Protein AF-A0AAW7QM94-F1 (afdb_monomer_lite)

Structure (mmCIF, N/CA/C/O backbone):
data_AF-A0AAW7QM94-F1
#
_entry.id   AF-A0AAW7QM94-F1
#
loop_
_atom_site.group_PDB
_atom_site.id
_atom_site.type_symbol
_atom_site.label_atom_id
_atom_site.label_alt_id
_atom_site.label_comp_id
_atom_site.label_asym_id
_atom_site.label_entity_id
_atom_site.label_seq_id
_atom_site.pdbx_PDB_ins_code
_atom_site.Cartn_x
_atom_site.Cartn_y
_atom_site.Cartn_z
_atom_site.occupancy
_atom_site.B_iso_or_equiv
_atom_site.auth_seq_id
_atom_site.auth_comp_id
_atom_site.auth_asym_id
_atom_site.auth_atom_id
_atom_site.pdbx_PDB_model_num
ATOM 1 N N . MET A 1 1 ? 25.206 -3.432 -7.542 1.00 66.12 1 MET A N 1
ATOM 2 C CA . MET A 1 1 ? 24.977 -1.971 -7.443 1.00 66.12 1 MET A CA 1
ATOM 3 C C . MET A 1 1 ? 26.112 -1.381 -6.624 1.00 66.12 1 MET A C 1
ATOM 5 O O . MET A 1 1 ? 26.497 -2.031 -5.661 1.00 66.12 1 MET A O 1
ATOM 9 N N . SER A 1 2 ? 26.702 -0.247 -7.013 1.00 82.75 2 SER A N 1
ATOM 10 C CA . SER A 1 2 ? 27.819 0.329 -6.245 1.00 82.75 2 SER A CA 1
ATOM 11 C C . SER A 1 2 ? 27.307 1.080 -5.010 1.00 82.75 2 SER A C 1
ATOM 13 O O . SER A 1 2 ? 26.183 1.583 -5.010 1.00 82.75 2 SER A O 1
ATOM 15 N N . PHE A 1 3 ? 28.142 1.184 -3.972 1.00 82.44 3 PHE A N 1
ATOM 16 C CA . PHE A 1 3 ? 27.835 1.936 -2.749 1.00 82.44 3 PHE A CA 1
ATOM 17 C C . PHE A 1 3 ? 27.423 3.389 -3.043 1.00 82.44 3 PHE A C 1
ATOM 19 O O . PHE A 1 3 ? 26.437 3.882 -2.501 1.00 82.44 3 PHE A O 1
ATOM 26 N N . VAL A 1 4 ? 28.124 4.040 -3.977 1.00 82.38 4 VAL A N 1
ATOM 27 C CA . VAL A 1 4 ? 27.837 5.413 -4.421 1.00 82.38 4 VAL A CA 1
ATOM 28 C C . VAL A 1 4 ? 26.440 5.521 -5.037 1.00 82.38 4 VAL A C 1
ATOM 30 O O . VAL A 1 4 ? 25.708 6.466 -4.749 1.00 82.38 4 VAL A O 1
ATOM 33 N N . THR A 1 5 ? 26.033 4.545 -5.855 1.00 80.94 5 THR A N 1
ATOM 34 C CA . THR A 1 5 ? 24.687 4.540 -6.442 1.00 80.94 5 THR A CA 1
ATOM 35 C C . THR A 1 5 ? 23.613 4.340 -5.373 1.00 80.94 5 THR A C 1
ATOM 37 O O . THR A 1 5 ? 22.604 5.039 -5.402 1.00 80.94 5 THR A O 1
ATOM 40 N N . SER A 1 6 ? 23.833 3.444 -4.407 1.00 82.50 6 SER A N 1
ATOM 41 C CA . SER A 1 6 ? 22.889 3.226 -3.302 1.00 82.50 6 SER A CA 1
ATOM 42 C C . SER A 1 6 ? 22.718 4.475 -2.434 1.00 82.50 6 SER A C 1
ATOM 44 O O . SER A 1 6 ? 21.591 4.849 -2.115 1.00 82.50 6 SER A O 1
ATOM 46 N N . LEU A 1 7 ? 23.815 5.164 -2.103 1.00 86.94 7 LEU A N 1
ATOM 47 C CA . LEU A 1 7 ? 23.775 6.395 -1.311 1.00 86.94 7 LEU A CA 1
ATOM 48 C C . LEU A 1 7 ? 23.054 7.528 -2.052 1.00 86.94 7 LEU A C 1
ATOM 50 O O . LEU A 1 7 ? 22.247 8.239 -1.457 1.00 86.94 7 LEU A O 1
ATOM 54 N N . LYS A 1 8 ? 23.297 7.663 -3.361 1.00 87.69 8 LYS A N 1
ATOM 55 C CA . LYS A 1 8 ? 22.601 8.640 -4.205 1.00 87.69 8 LYS A CA 1
ATOM 56 C C . LYS A 1 8 ? 21.089 8.408 -4.216 1.00 87.69 8 LYS A C 1
ATOM 58 O O . LYS A 1 8 ? 20.339 9.357 -4.027 1.00 87.69 8 LYS A O 1
ATOM 63 N N . ILE A 1 9 ? 20.648 7.163 -4.401 1.00 86.00 9 ILE A N 1
ATOM 64 C CA . ILE A 1 9 ? 19.219 6.808 -4.393 1.00 86.00 9 ILE A CA 1
ATOM 65 C C . ILE A 1 9 ? 18.587 7.122 -3.040 1.00 86.00 9 ILE A C 1
ATOM 67 O O . ILE A 1 9 ? 17.491 7.672 -2.986 1.00 86.00 9 ILE A O 1
ATOM 71 N N . LEU A 1 10 ? 19.284 6.804 -1.949 1.00 87.44 10 LEU A N 1
ATOM 72 C CA . LEU A 1 10 ? 18.802 7.092 -0.604 1.00 87.44 10 LEU A CA 1
ATOM 73 C C . LEU A 1 10 ? 18.636 8.602 -0.377 1.00 87.44 10 LEU A C 1
ATOM 75 O O . LEU A 1 10 ? 17.612 9.043 0.138 1.00 87.44 10 LEU A O 1
ATOM 79 N N . PHE A 1 11 ? 19.620 9.397 -0.799 1.00 91.00 11 PHE A N 1
ATOM 80 C CA . PHE A 1 11 ? 19.549 10.854 -0.728 1.00 91.00 11 PHE A CA 1
ATOM 81 C C . PHE A 1 11 ? 18.394 11.416 -1.570 1.00 91.00 11 PHE A C 1
ATOM 83 O O . PHE A 1 11 ? 17.606 12.215 -1.071 1.00 91.00 11 PHE A O 1
ATOM 90 N N . GLU A 1 12 ? 18.257 10.971 -2.821 1.00 91.56 12 GLU A N 1
ATOM 91 C CA . GLU A 1 12 ? 17.167 11.368 -3.721 1.00 91.56 12 GLU A CA 1
ATOM 92 C C . GLU A 1 12 ? 15.783 11.022 -3.145 1.00 91.56 12 GLU A C 1
ATOM 94 O O . GLU A 1 12 ? 14.855 11.833 -3.219 1.00 91.56 12 GLU A O 1
ATOM 99 N N . TYR A 1 13 ? 15.657 9.863 -2.497 1.00 92.12 13 TYR A N 1
ATOM 100 C CA . TYR A 1 13 ? 14.447 9.466 -1.787 1.00 92.12 13 TYR A CA 1
ATOM 101 C C . TYR A 1 13 ? 14.098 10.436 -0.665 1.00 92.12 13 TYR A C 1
ATOM 103 O O . TYR A 1 13 ? 13.023 11.036 -0.690 1.00 92.12 13 TYR A O 1
ATOM 111 N N . PHE A 1 14 ? 15.010 10.665 0.280 1.00 93.56 14 PHE A N 1
ATOM 112 C CA . PHE A 1 14 ? 14.732 11.565 1.398 1.00 93.56 14 PHE A CA 1
ATOM 113 C C . PHE A 1 14 ? 14.492 13.007 0.947 1.00 93.56 14 PHE A C 1
ATOM 115 O O . PHE A 1 14 ? 13.598 13.665 1.477 1.00 93.56 14 PHE A O 1
ATOM 122 N N . LEU A 1 15 ? 15.228 13.484 -0.059 1.00 95.25 15 LEU A N 1
ATOM 123 C CA . LEU A 1 15 ? 15.028 14.815 -0.625 1.00 95.25 15 LEU A CA 1
ATOM 124 C C . LEU A 1 15 ? 13.639 14.953 -1.261 1.00 95.25 15 LEU A C 1
ATOM 126 O O . LEU A 1 15 ? 12.940 15.931 -1.004 1.00 95.25 15 LEU A O 1
ATOM 130 N N . SER A 1 16 ? 13.215 13.979 -2.068 1.00 95.50 16 SER A N 1
ATOM 131 C CA . SER A 1 16 ? 11.898 14.015 -2.715 1.00 95.50 16 SER A CA 1
ATOM 132 C C . SER A 1 16 ? 10.746 13.898 -1.712 1.00 95.50 16 SER A C 1
ATOM 134 O O . SER A 1 16 ? 9.764 14.628 -1.841 1.00 95.50 16 SER A O 1
ATOM 136 N N . VAL A 1 17 ? 10.888 13.066 -0.673 1.00 94.69 17 VAL A N 1
ATOM 137 C CA . VAL A 1 17 ? 9.930 12.986 0.442 1.00 94.69 17 VAL A CA 1
ATOM 138 C C . VAL A 1 17 ? 9.865 14.310 1.194 1.00 94.69 17 VAL A C 1
ATOM 140 O O . VAL A 1 17 ? 8.770 14.795 1.448 1.00 94.69 17 VAL A O 1
ATOM 143 N N . PHE A 1 18 ? 11.003 14.936 1.506 1.00 95.75 18 PHE A N 1
ATOM 144 C CA . PHE A 1 18 ? 11.030 16.249 2.152 1.00 95.75 18 PHE A CA 1
ATOM 145 C C . PHE A 1 18 ? 10.298 17.301 1.308 1.00 95.75 18 PHE A C 1
ATOM 147 O O . PHE A 1 18 ? 9.389 17.970 1.796 1.00 95.75 18 PHE A O 1
ATOM 154 N N . ILE A 1 19 ? 10.635 17.407 0.021 1.00 96.75 19 ILE A N 1
ATOM 155 C CA . ILE A 1 19 ? 9.977 18.339 -0.902 1.00 96.75 19 ILE A CA 1
ATOM 156 C C . ILE A 1 19 ? 8.465 18.103 -0.911 1.00 96.75 19 ILE A C 1
ATOM 158 O O . ILE A 1 19 ? 7.695 19.049 -0.769 1.00 96.75 19 ILE A O 1
ATOM 162 N N . TRP A 1 20 ? 8.031 16.850 -1.041 1.00 96.94 20 TRP A N 1
ATOM 163 C CA . TRP A 1 20 ? 6.614 16.507 -1.043 1.00 96.94 20 TRP A CA 1
ATOM 164 C C . TRP A 1 20 ? 5.932 16.853 0.290 1.00 96.94 20 TRP A C 1
ATOM 166 O O . TRP A 1 20 ? 4.898 17.513 0.293 1.00 96.94 20 TRP A O 1
ATOM 176 N N . SER A 1 21 ? 6.518 16.489 1.429 1.00 96.19 21 SER A N 1
ATOM 177 C CA . SER A 1 21 ? 5.914 16.698 2.749 1.00 96.19 21 SER A CA 1
ATOM 178 C C . SER A 1 21 ? 5.764 18.170 3.139 1.00 96.19 21 SER A C 1
ATOM 180 O O . SER A 1 21 ? 4.882 18.484 3.932 1.00 96.19 21 SER A O 1
ATOM 182 N N . PHE A 1 22 ? 6.597 19.071 2.610 1.00 95.69 22 PHE A N 1
ATOM 183 C CA . PHE A 1 22 ? 6.573 20.490 2.988 1.00 95.69 22 PHE A CA 1
ATOM 184 C C . PHE A 1 22 ? 6.035 21.419 1.898 1.00 95.69 22 PHE A C 1
ATOM 186 O O . PHE A 1 22 ? 5.438 22.441 2.226 1.00 95.69 22 PHE A O 1
ATOM 193 N N . LEU A 1 23 ? 6.230 21.090 0.617 1.00 95.94 23 LEU A N 1
ATOM 194 C CA . LEU A 1 23 ? 5.851 21.967 -0.498 1.00 95.94 23 LEU A CA 1
ATOM 195 C C . LEU A 1 23 ? 4.570 21.523 -1.213 1.00 95.94 23 LEU A C 1
ATOM 197 O O . LEU A 1 23 ? 3.990 22.312 -1.958 1.00 95.94 23 LEU A O 1
ATOM 201 N N . ASN A 1 24 ? 4.096 20.294 -0.989 1.00 97.38 24 ASN A N 1
ATOM 202 C CA . ASN A 1 24 ? 2.794 19.846 -1.472 1.00 97.38 24 ASN A CA 1
ATOM 203 C C . ASN A 1 24 ? 1.761 19.959 -0.333 1.00 97.38 24 ASN A C 1
ATOM 205 O O . ASN A 1 24 ? 1.944 19.326 0.708 1.00 97.38 24 ASN A O 1
ATOM 209 N N . PRO A 1 25 ? 0.652 20.708 -0.500 1.00 97.19 25 PRO A N 1
ATOM 210 C CA . PRO A 1 25 ? -0.341 20.871 0.562 1.00 97.19 25 PRO A CA 1
ATOM 211 C C . PRO A 1 25 ? -0.967 19.538 0.992 1.00 97.19 25 PRO A C 1
ATOM 213 O O . PRO A 1 25 ? -1.204 19.327 2.181 1.00 97.19 25 PRO A O 1
ATOM 216 N N . PHE A 1 26 ? -1.182 18.605 0.059 1.00 96.81 26 PHE A N 1
ATOM 217 C CA . PHE A 1 26 ? -1.667 17.267 0.394 1.00 96.81 26 PHE A CA 1
ATOM 218 C C . PHE A 1 26 ? -0.622 16.478 1.186 1.00 96.81 26 PHE A C 1
ATOM 220 O O . PHE A 1 26 ? -0.969 15.831 2.174 1.00 96.81 26 PHE A O 1
ATOM 227 N N . GLY A 1 27 ? 0.652 16.589 0.798 1.00 97.00 27 GLY A N 1
ATOM 228 C CA . GLY A 1 27 ? 1.771 15.968 1.507 1.00 97.00 27 GLY A CA 1
ATOM 229 C C . GLY A 1 27 ? 1.931 16.485 2.933 1.00 97.00 27 GLY A C 1
ATOM 230 O O . GLY A 1 27 ? 2.087 15.688 3.861 1.00 97.00 27 GLY A O 1
ATOM 231 N N . LEU A 1 28 ? 1.779 17.794 3.138 1.00 96.94 28 LEU A N 1
ATOM 232 C CA . LEU A 1 28 ? 1.806 18.412 4.463 1.00 96.94 28 LEU A CA 1
ATOM 233 C C . LEU A 1 28 ? 0.661 17.907 5.343 1.00 96.94 28 LEU A C 1
ATOM 235 O O . LEU A 1 28 ? 0.897 17.423 6.452 1.00 96.94 28 LEU A O 1
ATOM 239 N N . VAL A 1 29 ? -0.578 17.942 4.840 1.00 97.19 29 VAL A N 1
ATOM 240 C CA . VAL A 1 29 ? -1.739 17.426 5.581 1.00 97.19 29 VAL A CA 1
ATOM 241 C C . VAL A 1 29 ? -1.574 15.940 5.895 1.00 97.19 29 VAL A C 1
ATOM 243 O O . VAL A 1 29 ? -1.842 15.512 7.020 1.00 97.19 29 VAL A O 1
ATOM 246 N N . GLN A 1 30 ? -1.115 15.135 4.937 1.00 95.56 30 GLN A N 1
ATOM 247 C CA . GLN A 1 30 ? -0.910 13.705 5.145 1.00 95.56 30 GLN A CA 1
ATOM 248 C C . GLN A 1 30 ? 0.200 13.433 6.168 1.00 95.56 30 GLN A C 1
ATOM 250 O O . GLN A 1 30 ? 0.037 12.552 7.012 1.00 95.56 30 GLN A O 1
ATOM 255 N N . THR A 1 31 ? 1.286 14.205 6.148 1.00 95.31 31 THR A N 1
ATOM 256 C CA . THR A 1 31 ? 2.371 14.124 7.136 1.00 95.31 31 THR A CA 1
ATOM 257 C C . THR A 1 31 ? 1.857 14.441 8.537 1.00 95.31 31 THR A C 1
ATOM 259 O O . THR A 1 31 ? 2.065 13.653 9.456 1.00 95.31 31 THR A O 1
ATOM 262 N N . LEU A 1 32 ? 1.091 15.524 8.704 1.00 96.44 32 LEU A N 1
ATOM 263 C CA . LEU A 1 32 ? 0.484 15.878 9.991 1.00 96.44 32 LEU A CA 1
ATOM 264 C C . LEU A 1 32 ? -0.454 14.776 10.505 1.00 96.44 32 LEU A C 1
ATOM 266 O O . LEU A 1 32 ? -0.359 14.375 11.665 1.00 96.44 32 LEU A O 1
ATOM 270 N N . ARG A 1 33 ? -1.323 14.233 9.641 1.00 95.06 33 ARG A N 1
ATOM 271 C CA . ARG A 1 33 ? -2.239 13.138 10.009 1.00 95.06 33 ARG A CA 1
ATOM 272 C C . ARG A 1 33 ? -1.490 11.873 10.423 1.00 95.06 33 ARG A C 1
ATOM 274 O O . ARG A 1 33 ? -1.892 11.237 11.395 1.00 95.06 33 ARG A O 1
ATOM 281 N N . GLN A 1 34 ? -0.418 11.516 9.715 1.00 93.56 34 GLN A N 1
ATOM 282 C CA . GLN A 1 34 ? 0.414 10.360 10.060 1.00 93.56 34 GLN A CA 1
ATOM 283 C C . GLN A 1 34 ? 1.124 10.556 11.398 1.00 93.56 34 GLN A C 1
ATOM 285 O O . GLN A 1 34 ? 1.068 9.665 12.240 1.00 93.56 34 GLN A O 1
ATOM 290 N N . THR A 1 35 ? 1.713 11.729 11.633 1.00 95.12 35 THR A N 1
ATOM 291 C CA . THR A 1 35 ? 2.380 12.061 12.897 1.00 95.12 35 THR A CA 1
ATOM 292 C C . THR A 1 35 ? 1.408 11.996 14.074 1.00 95.12 35 THR A C 1
ATOM 294 O O . THR A 1 35 ? 1.670 11.301 15.054 1.00 95.12 35 THR A O 1
ATOM 297 N N . VAL A 1 36 ? 0.239 12.636 13.965 1.00 96.50 36 VAL A N 1
ATOM 298 C CA . VAL A 1 36 ? -0.799 12.585 15.010 1.00 96.50 36 VAL A CA 1
ATOM 299 C C . VAL A 1 36 ? -1.279 11.150 15.243 1.00 96.50 36 VAL A C 1
ATOM 301 O O . VAL A 1 36 ? -1.354 10.702 16.386 1.00 96.50 36 VAL A O 1
ATOM 304 N N . GLY A 1 37 ? -1.563 10.399 14.175 1.00 94.50 37 GLY A N 1
ATOM 305 C CA . GLY A 1 37 ? -1.990 9.002 14.267 1.00 94.50 37 GLY A CA 1
ATOM 306 C C . GLY A 1 37 ? -0.945 8.101 14.931 1.00 94.50 37 GLY A C 1
ATOM 307 O O . GLY A 1 37 ? -1.300 7.274 15.769 1.00 94.50 37 GLY A O 1
ATOM 308 N N . GLN A 1 38 ? 0.334 8.301 14.612 1.00 94.44 38 GLN A N 1
ATOM 309 C CA . GLN A 1 38 ? 1.459 7.597 15.220 1.00 94.44 38 GLN A CA 1
ATOM 310 C C . GLN A 1 38 ? 1.539 7.878 16.722 1.00 94.44 38 GLN A C 1
ATOM 312 O O . GLN A 1 38 ? 1.626 6.930 17.500 1.00 94.44 38 GLN A O 1
ATOM 317 N N . TYR A 1 39 ? 1.446 9.141 17.151 1.00 95.25 39 TYR A N 1
ATOM 318 C CA . TYR A 1 39 ? 1.437 9.470 18.579 1.00 95.25 39 TYR A CA 1
ATOM 319 C C . TYR A 1 39 ? 0.247 8.838 19.298 1.00 95.25 39 TYR A C 1
ATOM 321 O O . TYR A 1 39 ? 0.452 8.187 20.315 1.00 95.25 39 TYR A O 1
ATOM 329 N N . ILE A 1 40 ? -0.965 8.918 18.737 1.00 93.38 40 ILE A N 1
ATOM 330 C CA . ILE A 1 40 ? -2.151 8.252 19.303 1.00 93.38 40 ILE A CA 1
ATOM 331 C C . ILE A 1 40 ? -1.925 6.738 19.434 1.00 93.38 40 ILE A C 1
ATOM 333 O O . ILE A 1 40 ? -2.288 6.141 20.451 1.00 93.38 40 ILE A O 1
ATOM 337 N N . ALA A 1 41 ? -1.341 6.099 18.418 1.00 90.19 41 ALA A N 1
ATOM 338 C CA . ALA A 1 41 ? -1.051 4.669 18.435 1.00 90.19 41 ALA A CA 1
ATOM 339 C C . ALA A 1 41 ? -0.009 4.309 19.505 1.00 90.19 41 ALA A C 1
ATOM 341 O O . ALA A 1 41 ? -0.220 3.356 20.256 1.00 90.19 41 ALA A O 1
ATOM 342 N N . ILE A 1 42 ? 1.061 5.101 19.632 1.00 90.62 42 ILE A N 1
ATOM 343 C CA . ILE A 1 42 ? 2.064 4.952 20.693 1.00 90.62 42 ILE A CA 1
ATOM 344 C C . ILE A 1 42 ? 1.394 5.088 22.062 1.00 90.62 42 ILE A C 1
ATOM 346 O O . ILE A 1 42 ? 1.518 4.177 22.878 1.00 90.62 42 ILE A O 1
ATOM 350 N N . SER A 1 43 ? 0.619 6.151 22.302 1.00 90.38 43 SER A N 1
ATOM 351 C CA . SER A 1 43 ? -0.086 6.361 23.574 1.00 90.38 43 SER A CA 1
ATOM 352 C C . SER A 1 43 ? -0.967 5.165 23.937 1.00 90.38 43 SER A C 1
ATOM 354 O O . SER A 1 43 ? -0.928 4.680 25.064 1.00 90.38 43 SER A O 1
ATOM 356 N N . ARG A 1 44 ? -1.726 4.630 22.971 1.00 86.69 44 ARG A N 1
ATOM 357 C CA . ARG A 1 44 ? -2.558 3.434 23.176 1.00 86.69 44 ARG A CA 1
ATOM 358 C C . ARG A 1 44 ? -1.726 2.200 23.508 1.00 86.69 44 ARG A C 1
ATOM 360 O O . ARG A 1 44 ? -2.126 1.447 24.389 1.00 86.69 44 ARG A O 1
ATOM 367 N N . SER A 1 45 ? -0.595 2.004 22.828 1.00 81.62 45 SER A N 1
ATOM 368 C CA . SER A 1 45 ? 0.299 0.865 23.074 1.00 81.62 45 SER A CA 1
ATOM 369 C C . SER A 1 45 ? 0.947 0.909 24.459 1.00 81.62 45 SER A C 1
ATOM 371 O O . SER A 1 45 ? 1.085 -0.135 25.086 1.00 81.62 45 SER A O 1
ATOM 373 N N . VAL A 1 46 ? 1.269 2.103 24.967 1.00 83.00 46 VAL A N 1
ATOM 374 C CA . VAL A 1 46 ? 1.799 2.293 26.326 1.00 83.00 46 VAL A CA 1
ATOM 375 C C . VAL A 1 46 ? 0.725 2.009 27.379 1.00 83.00 46 VAL A C 1
ATOM 377 O O . VAL A 1 46 ? 1.015 1.376 28.386 1.00 83.00 46 VAL A O 1
ATOM 380 N N . VAL A 1 47 ? -0.522 2.435 27.143 1.00 79.44 47 VAL A N 1
ATOM 381 C CA . VAL A 1 47 ? -1.625 2.284 28.111 1.00 79.44 47 VAL A CA 1
ATOM 382 C C . VAL A 1 47 ? -2.212 0.868 28.140 1.00 79.44 47 VAL A C 1
ATOM 384 O O . VAL A 1 47 ? -2.508 0.356 29.214 1.00 79.44 47 VAL A O 1
ATOM 387 N N . LYS A 1 48 ? -2.434 0.239 26.979 1.00 74.00 48 LYS A N 1
ATOM 388 C CA . LYS A 1 48 ? -3.123 -1.063 26.868 1.00 74.00 48 LYS A CA 1
ATOM 389 C C . LYS A 1 48 ? -2.187 -2.249 26.617 1.00 74.00 48 LYS A C 1
ATOM 391 O O . LYS A 1 48 ? -2.658 -3.383 26.597 1.00 74.00 48 LYS A O 1
ATOM 396 N N . GLY A 1 49 ? -0.898 -2.003 26.386 1.00 66.75 49 GLY A N 1
ATOM 397 C CA . GLY A 1 49 ? 0.008 -3.004 25.826 1.00 66.75 49 GLY A CA 1
ATOM 398 C C . GLY A 1 49 ? -0.305 -3.319 24.357 1.00 66.75 49 GLY A C 1
ATOM 399 O O . GLY A 1 49 ? -1.282 -2.839 23.774 1.00 66.75 49 GLY A O 1
ATOM 400 N N . VAL A 1 50 ? 0.546 -4.133 23.729 1.00 65.81 50 VAL A N 1
ATOM 401 C CA . VAL A 1 50 ? 0.290 -4.673 22.386 1.00 65.81 50 VAL A CA 1
ATOM 402 C C . VAL A 1 50 ? -0.364 -6.040 22.547 1.00 65.81 50 VAL A C 1
ATOM 404 O O . VAL A 1 50 ? 0.317 -7.029 22.792 1.00 65.81 50 VAL A O 1
ATOM 407 N N . MET A 1 51 ? -1.688 -6.085 22.418 1.00 62.66 51 MET A N 1
ATOM 408 C CA . MET A 1 51 ? -2.440 -7.339 22.398 1.00 62.66 51 MET A CA 1
ATOM 409 C C . MET A 1 51 ? -2.439 -7.900 20.974 1.00 62.66 51 MET A C 1
ATOM 411 O O . MET A 1 51 ? -3.029 -7.306 20.064 1.00 62.66 51 MET A O 1
ATOM 415 N N . TYR A 1 52 ? -1.756 -9.026 20.781 1.00 65.19 52 TYR A N 1
ATOM 416 C CA . TYR A 1 52 ? -1.897 -9.830 19.573 1.00 65.19 52 TYR A CA 1
ATOM 417 C C . TYR A 1 52 ? -3.117 -10.727 19.766 1.00 65.19 52 TYR A C 1
ATOM 419 O O . TYR A 1 52 ? -3.154 -11.534 20.690 1.00 65.19 52 TYR A O 1
ATOM 427 N N . ASP A 1 53 ? -4.140 -10.494 18.953 1.00 65.38 53 ASP A N 1
ATOM 428 C CA . ASP A 1 53 ? -5.361 -11.292 18.951 1.00 65.38 53 ASP A CA 1
ATOM 429 C C . ASP A 1 53 ? -5.586 -11.787 17.524 1.00 65.38 53 ASP A C 1
ATOM 431 O O . ASP A 1 53 ? -5.748 -10.965 16.607 1.00 65.38 53 ASP A O 1
ATOM 435 N N . ASP A 1 54 ? -5.538 -13.109 17.374 1.00 66.06 54 ASP A N 1
ATOM 436 C CA . ASP A 1 54 ? -5.563 -13.868 16.119 1.00 66.06 54 ASP A CA 1
ATOM 437 C C . ASP A 1 54 ? -6.986 -14.246 15.705 1.00 66.06 54 ASP A C 1
ATOM 439 O O . ASP A 1 54 ? -7.248 -15.317 15.162 1.00 66.06 54 ASP A O 1
ATOM 443 N N . THR A 1 55 ? -7.940 -13.352 15.948 1.00 80.31 55 THR A N 1
ATOM 444 C CA . THR A 1 55 ? -9.347 -13.591 15.609 1.00 80.31 55 THR A CA 1
ATOM 445 C C . THR A 1 55 ? -9.639 -13.520 14.111 1.00 80.31 55 THR A C 1
ATOM 447 O O . THR A 1 55 ? -10.691 -13.983 13.683 1.00 80.31 55 THR A O 1
ATOM 450 N N . VAL A 1 56 ? -8.723 -12.979 13.297 1.00 84.62 56 VAL A N 1
ATOM 451 C CA . VAL A 1 56 ? -8.885 -12.878 11.838 1.00 84.62 56 VAL A CA 1
ATOM 452 C C . VAL A 1 56 ? -7.756 -13.614 11.131 1.00 84.62 56 VAL A C 1
ATOM 454 O O . VAL A 1 56 ? -6.590 -13.230 11.224 1.00 84.62 56 VAL A O 1
ATOM 457 N N . THR A 1 57 ? -8.112 -14.642 10.363 1.00 88.81 57 THR A N 1
ATOM 458 C CA . THR A 1 57 ? -7.172 -15.308 9.462 1.00 88.81 57 THR A CA 1
ATOM 459 C C . THR A 1 57 ? -6.985 -14.473 8.200 1.00 88.81 57 THR A C 1
ATOM 461 O O . THR A 1 57 ? -7.940 -14.176 7.476 1.00 88.81 57 THR A O 1
ATOM 464 N N . PHE A 1 58 ? -5.731 -14.118 7.932 1.00 90.69 58 PHE A N 1
ATOM 465 C CA . PHE A 1 58 ? -5.309 -13.506 6.682 1.00 90.69 58 PHE A CA 1
ATOM 466 C C . PHE A 1 58 ? -4.549 -14.515 5.841 1.00 90.69 58 PHE A C 1
ATOM 468 O O . PHE A 1 58 ? -3.758 -15.312 6.339 1.00 90.69 58 PHE A O 1
ATOM 475 N N . VAL A 1 59 ? -4.749 -14.423 4.541 1.00 93.06 59 VAL A N 1
ATOM 476 C CA . VAL A 1 59 ? -3.988 -15.167 3.542 1.00 93.06 59 VAL A CA 1
ATOM 477 C C . VAL A 1 59 ? -3.294 -14.191 2.598 1.00 93.06 59 VAL A C 1
ATOM 479 O O . VAL A 1 59 ? -3.591 -12.994 2.585 1.00 93.06 59 VAL A O 1
ATOM 482 N N . LEU A 1 60 ? -2.372 -14.698 1.783 1.00 94.88 60 LEU A N 1
ATOM 483 C CA . LEU A 1 60 ? -1.663 -13.853 0.830 1.00 94.88 60 LEU A CA 1
ATOM 484 C C . LEU A 1 60 ? -2.640 -13.224 -0.184 1.00 94.88 60 LEU A C 1
ATOM 486 O O . LEU A 1 60 ? -3.498 -13.926 -0.732 1.00 94.88 60 LEU A O 1
ATOM 490 N N . PRO A 1 61 ? -2.523 -11.909 -0.449 1.00 95.56 61 PRO A N 1
ATOM 491 C CA . PRO A 1 61 ? -3.469 -11.170 -1.278 1.00 95.56 61 PRO A CA 1
ATOM 492 C C . PRO A 1 61 ? -3.171 -11.293 -2.776 1.00 95.56 61 PRO A C 1
ATOM 494 O O . PRO A 1 61 ? -3.363 -10.350 -3.538 1.00 95.56 61 PRO A O 1
ATOM 497 N N . PHE A 1 62 ? -2.660 -12.436 -3.215 1.00 96.00 62 PHE A N 1
ATOM 498 C CA . PHE A 1 62 ? -2.300 -12.699 -4.602 1.00 96.00 62 PHE A CA 1
ATOM 499 C C . PHE A 1 62 ? -2.228 -14.203 -4.851 1.00 96.00 62 PHE A C 1
ATOM 501 O O . PHE A 1 62 ? -2.081 -15.005 -3.928 1.00 96.00 62 PHE A O 1
ATOM 508 N N . GLU A 1 63 ? -2.308 -14.571 -6.123 1.00 94.50 63 GLU A N 1
ATOM 509 C CA . GLU A 1 63 ? -2.005 -15.920 -6.591 1.00 94.50 63 GLU A CA 1
ATOM 510 C C . GLU A 1 63 ? -0.536 -16.010 -7.048 1.00 94.50 63 GLU A C 1
ATOM 512 O O . GLU A 1 63 ? 0.089 -15.011 -7.429 1.00 94.50 63 GLU A O 1
ATOM 517 N N . GLY A 1 64 ? 0.007 -17.229 -7.033 1.00 94.31 64 GLY A N 1
ATOM 518 C CA . GLY A 1 64 ? 1.385 -17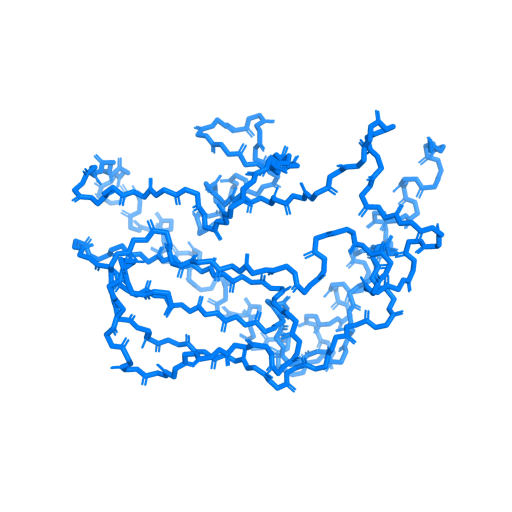.513 -7.430 1.00 94.31 64 GLY A CA 1
ATOM 519 C C . GLY A 1 64 ? 2.430 -17.113 -6.386 1.00 94.31 64 GLY A C 1
ATOM 520 O O . GLY A 1 64 ? 2.127 -16.883 -5.216 1.00 94.31 64 GLY A O 1
ATOM 521 N N . THR A 1 65 ? 3.687 -17.049 -6.824 1.00 95.12 65 THR A N 1
ATOM 522 C CA . THR A 1 65 ? 4.839 -16.833 -5.941 1.00 95.12 65 THR A CA 1
ATOM 523 C C . THR A 1 65 ? 5.330 -15.397 -6.025 1.00 95.12 65 THR A C 1
ATOM 525 O O . THR A 1 65 ? 5.680 -14.907 -7.098 1.00 95.12 65 THR A O 1
ATOM 528 N N . TRP A 1 66 ? 5.389 -14.733 -4.873 1.00 97.56 66 TRP A N 1
ATOM 529 C CA . TRP A 1 66 ? 5.957 -13.398 -4.718 1.00 97.56 66 TRP A CA 1
ATOM 530 C C . TRP A 1 66 ? 7.022 -13.434 -3.628 1.00 97.56 66 TRP A C 1
ATOM 532 O O . TRP A 1 66 ? 6.903 -14.153 -2.635 1.00 97.56 66 TRP A O 1
ATOM 542 N N . LYS A 1 67 ? 8.069 -12.637 -3.805 1.00 97.12 67 LYS A N 1
ATOM 543 C CA . LYS A 1 67 ? 9.115 -12.438 -2.810 1.00 97.12 67 LYS A CA 1
ATOM 544 C C . LYS A 1 67 ? 8.665 -11.381 -1.804 1.00 97.12 67 LYS A C 1
ATOM 546 O O . LYS A 1 67 ? 8.189 -10.315 -2.190 1.00 97.12 67 LYS A O 1
ATOM 551 N N . VAL A 1 68 ? 8.896 -11.649 -0.522 1.00 96.75 68 VAL A N 1
ATOM 552 C CA . VAL A 1 68 ? 8.834 -10.631 0.535 1.00 96.75 68 VAL A CA 1
ATOM 553 C C . VAL A 1 68 ? 10.126 -9.817 0.470 1.00 96.75 68 VAL A C 1
ATOM 555 O O . VAL A 1 68 ? 11.195 -10.329 0.803 1.00 96.75 68 VAL A O 1
ATOM 558 N N . ALA A 1 69 ? 10.050 -8.583 -0.028 1.00 94.75 69 ALA A N 1
ATOM 559 C CA . ALA A 1 69 ? 11.192 -7.671 -0.072 1.00 94.75 69 ALA A CA 1
ATOM 560 C C . ALA A 1 69 ? 11.473 -7.083 1.316 1.00 94.75 69 ALA A C 1
ATOM 562 O O . ALA A 1 69 ? 12.618 -7.079 1.755 1.00 94.75 69 ALA A O 1
ATOM 563 N N . ASN A 1 70 ? 10.412 -6.664 2.008 1.00 94.75 70 ASN A N 1
ATOM 564 C CA . ASN A 1 70 ? 10.422 -6.256 3.407 1.00 94.75 70 ASN A CA 1
ATOM 565 C C . ASN A 1 70 ? 9.159 -6.789 4.093 1.00 94.75 70 ASN A C 1
ATOM 567 O O . ASN A 1 70 ? 8.124 -6.957 3.450 1.00 94.75 70 ASN A O 1
ATOM 571 N N . GLY A 1 71 ? 9.224 -7.007 5.399 1.00 93.88 71 GLY A N 1
ATOM 572 C CA . GLY A 1 71 ? 8.087 -7.393 6.229 1.00 93.88 71 GLY A CA 1
ATOM 573 C C . GLY A 1 71 ? 8.323 -8.666 7.027 1.00 93.88 71 GLY A C 1
ATOM 574 O O . GLY A 1 71 ? 9.353 -9.327 6.919 1.00 93.88 71 GLY A O 1
ATOM 575 N N . GLY A 1 72 ? 7.366 -8.995 7.885 1.00 89.50 72 GLY A N 1
ATOM 576 C CA . GLY A 1 72 ? 7.447 -10.107 8.828 1.00 89.50 72 GLY A CA 1
ATOM 577 C C . GLY A 1 72 ? 7.143 -9.669 10.257 1.00 89.50 72 GLY A C 1
ATOM 578 O O . GLY A 1 72 ? 6.868 -8.504 10.533 1.00 89.50 72 GLY A O 1
ATOM 579 N N . ILE A 1 73 ? 7.210 -10.622 11.184 1.00 88.88 73 ILE A N 1
ATOM 580 C CA . ILE A 1 73 ? 6.896 -10.400 12.606 1.00 88.88 73 ILE A CA 1
ATOM 581 C C . ILE A 1 73 ? 8.111 -9.961 13.440 1.00 88.88 73 ILE A C 1
ATOM 583 O O . ILE A 1 73 ? 8.007 -9.812 14.655 1.00 88.88 73 ILE A O 1
ATOM 587 N N . ARG A 1 74 ? 9.283 -9.787 12.814 1.00 90.75 74 ARG A N 1
ATOM 588 C CA . ARG A 1 74 ? 10.552 -9.480 13.490 1.00 90.75 74 ARG A CA 1
ATOM 589 C C . ARG A 1 74 ? 11.097 -8.126 13.045 1.00 90.75 74 ARG A C 1
ATOM 591 O O . ARG A 1 74 ? 11.010 -7.775 11.872 1.00 90.75 74 ARG A O 1
ATOM 598 N N . LYS A 1 75 ? 11.748 -7.404 13.965 1.00 92.19 75 LYS A N 1
ATOM 599 C CA . LYS A 1 75 ? 12.360 -6.091 13.685 1.00 92.19 75 LYS A CA 1
ATOM 600 C C . LYS A 1 75 ? 13.343 -6.135 12.521 1.00 92.19 75 LYS A C 1
ATOM 602 O O . LYS A 1 75 ? 13.359 -5.223 11.709 1.00 92.19 75 LYS A O 1
ATOM 607 N N . GLN A 1 76 ? 14.122 -7.207 12.421 1.00 94.75 76 GLN A N 1
ATOM 608 C CA . GLN A 1 76 ? 15.177 -7.369 11.420 1.00 94.75 76 GLN A CA 1
ATOM 609 C C . GLN A 1 76 ? 14.648 -7.459 9.987 1.00 94.75 76 GLN A C 1
ATOM 611 O O . GLN A 1 76 ? 15.406 -7.213 9.056 1.00 94.75 76 GLN A O 1
ATOM 616 N N . THR A 1 77 ? 13.383 -7.837 9.797 1.00 93.19 77 THR A N 1
ATOM 617 C CA . THR A 1 77 ? 12.798 -7.992 8.462 1.00 93.19 77 THR A CA 1
ATOM 618 C C . THR A 1 77 ? 11.927 -6.801 8.064 1.00 93.19 77 THR A C 1
ATOM 620 O O . THR A 1 77 ? 11.524 -6.700 6.911 1.00 93.19 77 THR A O 1
ATOM 623 N N . SER A 1 78 ? 11.650 -5.881 8.990 1.00 92.31 78 SER A N 1
ATOM 624 C CA . SER A 1 78 ? 10.853 -4.678 8.755 1.00 92.31 78 SER A CA 1
ATOM 625 C C . SER A 1 78 ? 11.750 -3.475 8.475 1.00 92.31 78 SER A C 1
ATOM 627 O O . SER A 1 78 ? 12.726 -3.242 9.185 1.00 92.31 78 SER A O 1
ATOM 629 N N . HIS A 1 79 ? 11.382 -2.664 7.484 1.00 90.94 79 HIS A N 1
ATOM 630 C CA . HIS A 1 79 ? 12.068 -1.403 7.188 1.00 90.94 79 HIS A CA 1
ATOM 631 C C . HIS A 1 79 ? 11.450 -0.197 7.927 1.00 90.94 79 HIS A C 1
ATOM 633 O O . HIS A 1 79 ? 12.020 0.890 7.906 1.00 90.94 79 HIS A O 1
ATOM 639 N N . SER A 1 80 ? 10.315 -0.398 8.612 1.00 91.25 80 SER A N 1
ATOM 640 C CA . SER A 1 80 ? 9.517 0.656 9.259 1.00 91.25 80 SER A CA 1
ATOM 641 C C . SER A 1 80 ? 9.062 0.256 10.668 1.00 91.25 80 SER A C 1
ATOM 643 O O . SER A 1 80 ? 7.975 0.624 11.111 1.00 91.25 80 SER A O 1
ATOM 645 N N . TRP A 1 81 ? 9.878 -0.514 11.398 1.00 91.44 81 TRP A N 1
ATOM 646 C CA . TRP A 1 81 ? 9.497 -1.105 12.692 1.00 91.44 81 TRP A CA 1
ATOM 647 C C . TRP A 1 81 ? 9.009 -0.087 13.734 1.00 91.44 81 TRP A C 1
ATOM 649 O O . TRP A 1 81 ? 8.086 -0.358 14.510 1.00 91.44 81 TRP A O 1
ATOM 659 N N . ASP A 1 82 ? 9.625 1.092 13.761 1.00 90.75 82 ASP A N 1
ATOM 660 C CA . ASP A 1 82 ? 9.321 2.132 14.744 1.00 90.75 82 ASP A CA 1
ATOM 661 C C . ASP A 1 82 ? 8.079 2.967 14.357 1.00 90.75 82 ASP A C 1
ATOM 663 O O . ASP A 1 82 ? 7.535 3.698 15.185 1.00 90.75 82 ASP A O 1
ATOM 667 N N . ILE A 1 83 ? 7.538 2.780 13.147 1.00 90.12 83 ILE A N 1
ATOM 668 C CA . ILE A 1 83 ? 6.241 3.318 12.717 1.00 90.12 83 ILE A CA 1
ATOM 669 C C . ILE A 1 83 ? 5.169 2.269 13.036 1.00 90.12 83 ILE A C 1
ATOM 671 O O . ILE A 1 83 ? 5.078 1.236 12.378 1.00 90.12 83 ILE A O 1
ATOM 675 N N . VAL A 1 84 ? 4.327 2.514 14.045 1.00 88.75 84 VAL A N 1
ATOM 676 C CA . VAL A 1 84 ? 3.420 1.500 14.618 1.00 88.75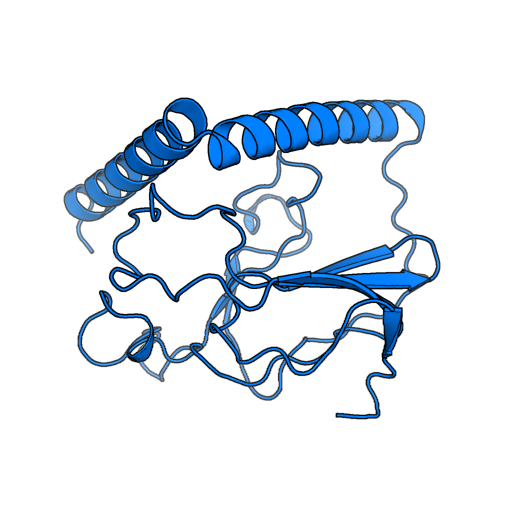 84 VAL A CA 1
ATOM 677 C C . VAL A 1 84 ? 2.475 0.929 13.560 1.00 88.75 84 VAL A C 1
ATOM 679 O O . VAL A 1 84 ? 2.287 -0.282 13.499 1.00 88.75 84 VAL A O 1
ATOM 682 N N . GLY A 1 85 ? 1.934 1.783 12.687 1.00 86.69 85 GLY A N 1
ATOM 683 C CA . GLY A 1 85 ? 1.040 1.363 11.603 1.00 86.69 85 GLY A CA 1
ATOM 684 C C . GLY A 1 85 ? 1.719 0.592 10.463 1.00 86.69 85 GLY A C 1
ATOM 685 O O . GLY A 1 85 ? 1.021 -0.040 9.679 1.00 86.69 85 GLY A O 1
ATOM 686 N N . GLN A 1 86 ? 3.051 0.628 10.365 1.00 91.12 86 GLN A N 1
ATOM 687 C CA . GLN A 1 86 ? 3.826 -0.051 9.315 1.00 91.12 86 GLN A CA 1
ATOM 688 C C . GLN A 1 86 ? 4.714 -1.179 9.855 1.00 91.12 86 GLN A C 1
ATOM 690 O O . GLN A 1 86 ? 5.337 -1.893 9.074 1.00 91.12 86 GLN A O 1
ATOM 695 N N . ARG A 1 87 ? 4.763 -1.377 11.179 1.00 90.69 87 ARG A N 1
ATOM 696 C CA . ARG A 1 87 ? 5.655 -2.338 11.842 1.00 90.69 87 ARG A CA 1
ATOM 697 C C . ARG A 1 87 ? 5.623 -3.729 11.209 1.00 90.69 87 ARG A C 1
ATOM 699 O O . ARG A 1 87 ? 6.680 -4.320 10.999 1.00 90.69 87 ARG A O 1
ATOM 706 N N . TYR A 1 88 ? 4.417 -4.199 10.893 1.00 90.06 88 TYR A N 1
ATOM 707 C CA . TYR A 1 88 ? 4.138 -5.511 10.304 1.00 90.06 88 TYR A CA 1
ATOM 708 C C . TYR A 1 88 ? 3.670 -5.423 8.843 1.00 90.06 88 TYR A C 1
ATOM 710 O O . TYR A 1 88 ? 3.007 -6.335 8.353 1.00 90.06 88 TYR A O 1
ATOM 718 N N . ALA A 1 89 ? 3.957 -4.315 8.154 1.00 93.56 89 ALA A N 1
ATOM 719 C CA . ALA A 1 89 ? 3.664 -4.187 6.732 1.00 93.56 89 ALA A CA 1
ATOM 720 C C . ALA A 1 89 ? 4.559 -5.125 5.908 1.00 93.56 89 ALA A C 1
ATOM 722 O O . ALA A 1 89 ? 5.682 -5.441 6.306 1.00 93.56 89 ALA A O 1
ATOM 723 N N . TYR A 1 90 ? 4.044 -5.555 4.758 1.00 96.50 90 TYR A N 1
ATOM 724 C CA . TYR A 1 90 ? 4.759 -6.397 3.807 1.00 96.50 90 TYR A CA 1
ATOM 725 C C . TYR A 1 90 ? 4.876 -5.688 2.465 1.00 96.50 90 TYR A C 1
ATOM 727 O O . TYR A 1 90 ? 3.870 -5.257 1.900 1.00 96.50 90 TYR A O 1
ATOM 735 N N . ASP A 1 91 ? 6.092 -5.670 1.931 1.00 96.06 91 ASP A N 1
ATOM 736 C CA . ASP A 1 91 ? 6.370 -5.262 0.562 1.00 96.06 91 ASP A CA 1
ATOM 737 C C . ASP A 1 91 ? 6.557 -6.521 -0.281 1.00 96.06 91 ASP A C 1
ATOM 739 O O . ASP A 1 91 ? 7.572 -7.219 -0.174 1.00 96.06 91 ASP A O 1
ATOM 743 N N . PHE A 1 92 ? 5.572 -6.824 -1.121 1.00 97.44 92 PHE A N 1
ATOM 744 C CA . PHE A 1 92 ? 5.630 -7.963 -2.028 1.00 97.44 92 PHE A CA 1
ATOM 745 C C . PHE A 1 92 ? 6.119 -7.534 -3.409 1.00 97.44 92 PHE A C 1
ATOM 747 O O . PHE A 1 92 ? 5.625 -6.567 -3.988 1.00 97.44 92 PHE A O 1
ATOM 754 N N . VAL A 1 93 ? 7.058 -8.295 -3.970 1.00 96.81 93 VAL A N 1
ATOM 755 C CA . VAL A 1 93 ? 7.563 -8.100 -5.334 1.00 96.81 93 VAL A CA 1
ATOM 756 C C . VAL A 1 93 ? 7.561 -9.416 -6.101 1.00 96.81 93 VAL A C 1
ATOM 758 O O . VAL A 1 93 ? 7.785 -10.484 -5.536 1.00 96.81 93 VAL A O 1
ATOM 761 N N . VAL A 1 94 ? 7.354 -9.347 -7.412 1.00 97.62 94 VAL A N 1
ATOM 762 C CA . VAL A 1 94 ? 7.574 -10.487 -8.310 1.00 97.62 94 VAL A CA 1
ATOM 763 C C . VAL A 1 94 ? 9.008 -10.420 -8.815 1.00 97.62 94 VAL A C 1
ATOM 765 O O . VAL A 1 94 ? 9.472 -9.343 -9.186 1.00 97.62 94 VAL A O 1
ATOM 768 N N . VAL A 1 95 ? 9.696 -11.559 -8.833 1.00 97.56 95 VAL A N 1
ATOM 769 C CA . VAL A 1 95 ? 11.061 -11.690 -9.356 1.00 97.56 95 VAL A CA 1
ATOM 770 C C . VAL A 1 95 ? 11.104 -12.724 -10.477 1.00 97.56 95 VAL A C 1
ATOM 772 O O . VAL A 1 95 ? 10.301 -13.654 -10.482 1.00 97.56 95 VAL A O 1
ATOM 775 N N . ASP A 1 96 ? 12.014 -12.544 -11.430 1.00 95.75 96 ASP A N 1
ATOM 776 C CA . ASP A 1 96 ? 12.390 -13.593 -12.381 1.00 95.75 96 ASP A CA 1
ATOM 777 C C . ASP A 1 96 ? 13.429 -14.560 -11.781 1.00 95.75 96 ASP A C 1
ATOM 779 O O . ASP A 1 96 ? 13.854 -14.402 -10.633 1.00 95.75 96 ASP A O 1
ATOM 783 N N . ASP A 1 97 ? 13.853 -15.554 -12.566 1.00 95.25 97 ASP A N 1
ATOM 784 C CA . ASP A 1 97 ? 14.823 -16.578 -12.145 1.00 95.25 97 ASP A CA 1
ATOM 785 C C . ASP A 1 97 ? 16.201 -15.993 -11.787 1.00 95.25 97 ASP A C 1
ATOM 787 O O . ASP A 1 97 ? 16.963 -16.595 -11.032 1.00 95.25 97 ASP A O 1
ATOM 791 N N . ALA A 1 98 ? 16.518 -14.791 -12.282 1.00 94.94 98 ALA A N 1
ATOM 792 C CA . ALA A 1 98 ? 17.728 -14.048 -11.936 1.00 94.94 98 ALA A CA 1
ATOM 793 C C . ALA A 1 98 ? 17.542 -13.148 -10.695 1.00 94.94 98 ALA A C 1
ATOM 795 O O . ALA A 1 98 ? 18.452 -12.406 -10.317 1.00 94.94 98 ALA A O 1
ATOM 796 N N . GLY A 1 99 ? 16.369 -13.182 -10.054 1.00 94.31 99 GLY A N 1
ATOM 797 C CA . GLY A 1 99 ? 16.032 -12.377 -8.883 1.00 94.31 99 GLY A CA 1
ATOM 798 C C . GLY A 1 99 ? 15.685 -10.918 -9.198 1.00 94.31 99 GLY A C 1
ATOM 799 O O . GLY A 1 99 ? 15.603 -10.100 -8.276 1.00 94.31 99 GLY A O 1
ATOM 800 N N . LYS A 1 100 ? 15.489 -10.560 -10.471 1.00 95.31 100 LYS A N 1
ATOM 801 C CA . LYS A 1 100 ? 15.204 -9.191 -10.910 1.00 95.31 100 LYS A CA 1
ATOM 802 C C . LYS A 1 100 ? 13.705 -8.911 -10.859 1.00 95.31 100 LYS A C 1
ATOM 804 O O . LYS A 1 100 ? 12.892 -9.735 -11.260 1.00 95.31 100 LYS A O 1
ATOM 809 N N . THR A 1 101 ? 13.327 -7.716 -10.407 1.00 95.62 101 THR A N 1
ATOM 810 C CA . THR A 1 101 ? 11.913 -7.316 -10.265 1.00 95.62 101 THR A CA 1
ATOM 811 C C . THR A 1 101 ? 11.309 -6.668 -11.514 1.00 95.62 101 THR A C 1
ATOM 813 O O . THR A 1 101 ? 10.125 -6.336 -11.525 1.00 95.62 101 THR A O 1
ATOM 816 N N . TYR A 1 102 ? 12.098 -6.467 -12.574 1.00 95.56 102 TYR A N 1
ATOM 817 C CA . TYR A 1 102 ? 11.691 -5.749 -13.784 1.00 95.56 102 TYR A CA 1
ATOM 818 C C . TYR A 1 102 ? 12.403 -6.265 -15.041 1.00 95.56 102 TYR A C 1
ATOM 820 O O . TYR A 1 102 ? 13.527 -6.762 -14.977 1.00 95.56 102 TYR A O 1
ATOM 828 N N . ARG A 1 103 ? 11.799 -6.074 -16.216 1.00 94.88 103 ARG A N 1
ATOM 829 C CA . ARG A 1 103 ? 12.408 -6.349 -17.531 1.00 94.88 103 ARG A CA 1
ATOM 830 C C . ARG A 1 103 ? 12.744 -5.044 -18.245 1.00 94.88 103 ARG A C 1
ATOM 832 O O . ARG A 1 103 ? 12.031 -4.063 -18.113 1.00 94.88 103 ARG A O 1
ATOM 839 N N . GLY A 1 104 ? 13.852 -5.005 -18.983 1.00 92.44 104 GLY A N 1
ATOM 840 C CA . GLY A 1 104 ? 14.334 -3.749 -19.568 1.00 92.44 104 GLY A CA 1
ATOM 841 C C . GLY A 1 104 ? 14.779 -2.753 -18.491 1.00 92.44 104 GLY A C 1
ATOM 842 O O . GLY A 1 104 ? 15.567 -3.120 -17.611 1.00 92.44 104 GLY A O 1
ATOM 843 N N . SER A 1 105 ? 14.291 -1.510 -18.564 1.00 91.06 105 SER A N 1
ATOM 844 C CA . SER A 1 105 ? 14.645 -0.421 -17.646 1.00 91.06 105 SER A CA 1
ATOM 845 C C . SER A 1 105 ? 13.776 -0.412 -16.384 1.00 91.06 105 SER A C 1
ATOM 847 O O . SER A 1 105 ? 12.567 -0.600 -16.452 1.00 91.06 105 SER A O 1
ATOM 849 N N . SER A 1 106 ? 14.362 -0.136 -15.217 1.00 90.00 106 SER A N 1
ATOM 850 C CA . SER A 1 106 ? 13.602 -0.044 -13.956 1.00 90.00 106 SER A CA 1
ATOM 851 C C . SER A 1 106 ? 12.734 1.207 -13.859 1.00 90.00 106 SER A C 1
ATOM 853 O O . SER A 1 106 ? 11.836 1.249 -13.025 1.00 90.00 106 SER A O 1
ATOM 855 N N . ASN A 1 107 ? 13.005 2.213 -14.694 1.00 90.62 107 ASN A N 1
ATOM 856 C CA . ASN A 1 107 ? 12.470 3.567 -14.590 1.00 90.62 107 ASN A CA 1
ATOM 857 C C . ASN A 1 107 ? 11.042 3.742 -15.127 1.00 90.62 107 ASN A C 1
ATOM 859 O O . ASN A 1 107 ? 10.643 4.874 -15.374 1.00 90.62 107 ASN A O 1
ATOM 863 N N . ARG A 1 108 ? 10.300 2.657 -15.359 1.00 92.69 108 ARG A N 1
ATOM 864 C CA . ARG A 1 108 ? 8.916 2.678 -15.844 1.00 92.69 108 ARG A CA 1
ATOM 865 C C . ARG A 1 108 ? 8.096 1.632 -15.104 1.00 92.69 108 ARG A C 1
ATOM 867 O O . ARG A 1 108 ? 8.589 0.514 -14.961 1.00 92.69 108 ARG A O 1
ATOM 874 N N . PRO A 1 109 ? 6.878 1.952 -14.644 1.00 94.25 109 PRO A N 1
ATOM 875 C CA . PRO A 1 109 ? 6.064 1.005 -13.892 1.00 94.25 109 PRO A CA 1
ATOM 876 C C . PRO A 1 109 ? 5.740 -0.257 -14.705 1.00 94.25 109 PRO A C 1
ATOM 878 O O . PRO A 1 109 ? 5.839 -1.354 -14.167 1.00 94.25 109 PRO A O 1
ATOM 881 N N . GLU A 1 110 ? 5.475 -0.135 -16.010 1.00 95.81 110 GLU A N 1
ATOM 882 C CA . GLU A 1 110 ? 5.101 -1.249 -16.899 1.00 95.81 110 GLU A CA 1
ATOM 883 C C . GLU A 1 110 ? 6.190 -2.317 -17.036 1.00 95.81 110 GLU A C 1
ATOM 885 O O . GLU A 1 110 ? 5.912 -3.456 -17.406 1.00 95.81 110 GLU A O 1
ATOM 890 N N . ASN A 1 111 ? 7.432 -1.954 -16.725 1.00 96.31 111 ASN A N 1
ATOM 891 C CA . ASN A 1 111 ? 8.563 -2.864 -16.772 1.00 96.31 111 ASN A CA 1
ATOM 892 C C . ASN A 1 111 ? 8.674 -3.733 -15.512 1.00 96.31 111 ASN A C 1
ATOM 894 O O . ASN A 1 111 ? 9.364 -4.753 -15.552 1.00 96.31 111 ASN A O 1
ATOM 898 N N . HIS A 1 112 ? 8.028 -3.361 -14.400 1.00 96.50 112 HIS A N 1
ATOM 899 C CA . HIS A 1 112 ? 8.051 -4.138 -13.156 1.00 96.50 112 HIS A CA 1
ATOM 900 C C . HIS A 1 112 ? 7.120 -5.343 -13.255 1.00 96.50 112 HIS A C 1
ATOM 902 O O . HIS A 1 112 ? 5.950 -5.224 -13.604 1.00 96.50 112 HIS A O 1
ATOM 908 N N . LEU A 1 113 ? 7.623 -6.515 -12.875 1.00 97.31 113 LEU A N 1
ATOM 909 C CA . LEU A 1 113 ? 6.915 -7.790 -13.018 1.00 97.31 113 LEU A CA 1
ATOM 910 C C . LEU A 1 113 ? 5.635 -7.866 -12.173 1.00 97.31 113 LEU A C 1
ATOM 912 O O . LEU A 1 113 ? 4.717 -8.605 -12.520 1.00 97.31 113 LEU A O 1
ATOM 916 N N . ALA A 1 114 ? 5.581 -7.120 -11.068 1.00 97.06 114 ALA A N 1
ATOM 917 C CA . ALA A 1 114 ? 4.414 -7.028 -10.194 1.00 97.06 114 ALA A CA 1
ATOM 918 C C . ALA A 1 114 ? 3.328 -6.078 -10.729 1.00 97.06 114 ALA A C 1
ATOM 920 O O . ALA A 1 114 ? 2.171 -6.173 -10.317 1.00 97.06 114 ALA A O 1
ATOM 921 N N . PHE A 1 115 ? 3.679 -5.149 -11.625 1.00 97.25 115 PHE A N 1
ATOM 922 C CA . PHE A 1 115 ? 2.783 -4.073 -12.029 1.00 97.25 115 PHE A CA 1
ATOM 923 C C . PHE A 1 115 ? 1.544 -4.611 -12.751 1.00 97.25 115 PHE A C 1
ATOM 925 O O . PHE A 1 115 ? 1.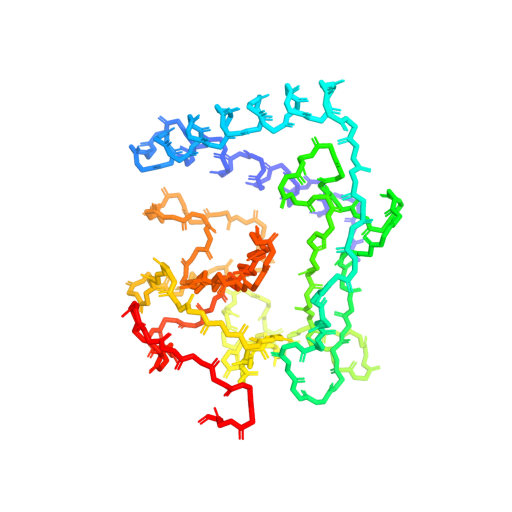634 -5.386 -13.702 1.00 97.25 115 PHE A O 1
ATOM 932 N N . GLY A 1 116 ? 0.365 -4.196 -12.282 1.00 96.56 116 GLY A N 1
ATOM 933 C CA . GLY A 1 116 ? -0.919 -4.611 -12.844 1.00 96.56 116 GLY A CA 1
ATOM 934 C C . GLY A 1 116 ? -1.300 -6.074 -12.597 1.00 96.56 116 GLY A C 1
ATOM 935 O O . GLY A 1 116 ? -2.299 -6.519 -13.162 1.00 96.56 116 GLY A O 1
ATOM 936 N N . LYS A 1 117 ? -0.552 -6.830 -11.778 1.00 97.25 117 LYS A N 1
ATOM 937 C CA . LYS A 1 117 ? -0.982 -8.176 -11.389 1.00 97.25 117 LYS A CA 1
ATOM 938 C C . LYS A 1 117 ? -2.225 -8.122 -10.485 1.00 97.25 117 LYS A C 1
ATOM 940 O O . LYS A 1 117 ? -2.358 -7.178 -9.705 1.00 97.25 117 LYS A O 1
ATOM 945 N N . PRO A 1 118 ? -3.124 -9.120 -10.570 1.00 95.94 118 PRO A N 1
ATOM 946 C CA . PRO A 1 118 ? -4.302 -9.184 -9.714 1.00 95.94 118 PRO A CA 1
ATOM 947 C C . PRO A 1 118 ? -3.930 -9.226 -8.232 1.00 95.94 118 PRO A C 1
ATOM 949 O O . PRO A 1 118 ? -3.097 -10.037 -7.824 1.00 95.94 118 PRO A O 1
ATOM 952 N N . ILE A 1 119 ? -4.592 -8.381 -7.444 1.00 96.44 119 ILE A N 1
ATOM 953 C CA . ILE A 1 119 ? -4.525 -8.372 -5.983 1.00 96.44 119 ILE A CA 1
ATOM 954 C C . ILE A 1 119 ? -5.905 -8.750 -5.449 1.00 96.44 119 ILE A C 1
ATOM 956 O O . ILE A 1 119 ? -6.921 -8.216 -5.896 1.00 96.44 119 ILE A O 1
ATOM 960 N N . LEU A 1 120 ? -5.928 -9.683 -4.505 1.00 95.50 120 LEU A N 1
ATOM 961 C CA . LEU A 1 120 ? -7.125 -10.224 -3.870 1.00 95.50 120 LEU A CA 1
ATOM 962 C C . LEU A 1 120 ? -7.251 -9.700 -2.439 1.00 95.50 120 LEU A C 1
ATOM 964 O O . LEU A 1 120 ? -6.262 -9.329 -1.807 1.00 95.50 120 LEU A O 1
ATOM 968 N N . ALA A 1 121 ? -8.466 -9.721 -1.895 1.00 95.31 121 ALA A N 1
ATOM 969 C CA . ALA A 1 121 ? -8.654 -9.466 -0.474 1.00 95.31 121 ALA A CA 1
ATOM 970 C C . ALA A 1 121 ? -7.978 -10.574 0.357 1.00 95.31 121 ALA A C 1
ATOM 972 O O . ALA A 1 121 ? -8.180 -11.770 0.121 1.00 95.31 121 ALA A O 1
ATOM 973 N N . ALA A 1 122 ? -7.183 -10.170 1.349 1.00 94.44 122 ALA A N 1
ATOM 974 C CA . ALA A 1 122 ? -6.519 -11.076 2.284 1.00 94.44 122 ALA A CA 1
ATOM 975 C C . ALA A 1 122 ? -7.499 -11.748 3.261 1.00 94.44 122 ALA A C 1
ATOM 977 O O . ALA A 1 122 ? -7.160 -12.764 3.860 1.00 94.44 122 ALA A O 1
ATOM 978 N N . SER A 1 123 ? -8.687 -11.172 3.451 1.00 94.38 123 SER A N 1
ATOM 979 C CA . SER A 1 123 ? -9.766 -11.715 4.278 1.00 94.38 123 SER A CA 1
ATOM 980 C C . SER A 1 123 ? -11.086 -11.004 3.954 1.00 94.38 123 SER A C 1
ATOM 982 O O . SER A 1 123 ? -11.082 -9.952 3.300 1.00 94.38 123 SER A O 1
ATOM 984 N N . ASP A 1 124 ? -12.196 -11.559 4.429 1.00 94.06 124 ASP A N 1
ATOM 985 C CA . ASP A 1 124 ? -13.542 -10.999 4.287 1.00 94.06 124 ASP A CA 1
ATOM 986 C C . ASP A 1 124 ? -13.664 -9.665 5.024 1.00 94.06 124 ASP A C 1
ATOM 988 O O . ASP A 1 124 ? -13.031 -9.443 6.057 1.00 94.06 124 ASP A O 1
ATOM 992 N N . GLY A 1 125 ? -14.469 -8.743 4.503 1.00 94.69 125 GLY A N 1
ATOM 993 C CA . GLY A 1 125 ? -14.646 -7.450 5.154 1.00 94.69 125 GLY A CA 1
ATOM 994 C C . GLY A 1 125 ? -15.359 -6.409 4.308 1.00 94.69 125 GLY A C 1
ATOM 995 O O . GLY A 1 125 ? -15.936 -6.693 3.263 1.00 94.69 125 GLY A O 1
ATOM 996 N N . ILE A 1 126 ? -15.323 -5.164 4.771 1.00 96.12 126 ILE A N 1
ATOM 997 C CA . ILE A 1 126 ? -16.005 -4.034 4.137 1.00 96.12 126 ILE A CA 1
ATOM 998 C C . ILE A 1 126 ? -14.962 -3.042 3.642 1.00 96.12 126 ILE A C 1
ATOM 1000 O O . ILE A 1 126 ? -14.118 -2.586 4.414 1.00 96.12 126 ILE A O 1
ATOM 1004 N N . VAL A 1 127 ? -15.046 -2.647 2.371 1.00 97.56 127 VAL A N 1
ATOM 1005 C CA . VAL A 1 127 ? -14.214 -1.560 1.839 1.00 97.56 127 VAL A CA 1
ATOM 1006 C C . VAL A 1 127 ? -14.622 -0.249 2.507 1.00 97.56 127 VAL A C 1
ATOM 1008 O O . VAL A 1 127 ? -15.716 0.266 2.271 1.00 97.56 127 VAL A O 1
ATOM 1011 N N . VAL A 1 128 ? -13.746 0.311 3.336 1.00 97.75 128 VAL A N 1
ATOM 1012 C CA . VAL A 1 128 ? -14.007 1.555 4.077 1.00 97.75 128 VAL A CA 1
ATOM 1013 C C . VAL A 1 128 ? -13.379 2.780 3.422 1.00 97.75 128 VAL A C 1
ATOM 1015 O O . VAL A 1 128 ? -13.866 3.891 3.635 1.00 97.75 128 VAL A O 1
ATOM 1018 N N . ASP A 1 129 ? -12.354 2.588 2.592 1.00 97.62 129 ASP A N 1
ATOM 1019 C CA . ASP A 1 129 ? -11.717 3.663 1.833 1.00 97.62 129 ASP A CA 1
ATOM 1020 C C . ASP A 1 129 ? -11.111 3.140 0.525 1.00 97.62 129 ASP A C 1
ATOM 1022 O O . ASP A 1 129 ? -10.683 1.986 0.451 1.00 97.62 129 ASP A O 1
ATOM 1026 N N . VAL A 1 130 ? -11.105 3.973 -0.516 1.00 98.06 130 VAL A N 1
ATOM 1027 C CA . VAL A 1 130 ? -10.584 3.610 -1.841 1.00 98.06 130 VAL A CA 1
ATOM 1028 C C . VAL A 1 130 ? -10.181 4.848 -2.639 1.00 98.06 130 VAL A C 1
ATOM 1030 O O . VAL A 1 130 ? -10.903 5.845 -2.674 1.00 98.06 130 VAL A O 1
ATOM 1033 N N . ARG A 1 131 ? -9.050 4.758 -3.342 1.00 97.69 131 ARG A N 1
ATOM 1034 C CA . ARG A 1 131 ? -8.569 5.760 -4.306 1.00 97.69 131 ARG A CA 1
ATOM 1035 C C . ARG A 1 131 ? -8.059 5.033 -5.549 1.00 97.69 131 ARG A C 1
ATOM 1037 O O . ARG A 1 131 ? -7.244 4.133 -5.396 1.00 97.69 131 ARG A O 1
ATOM 1044 N N . ASN A 1 132 ? -8.541 5.392 -6.743 1.00 98.00 132 ASN A N 1
ATOM 1045 C CA . ASN A 1 132 ? -8.264 4.661 -7.999 1.00 98.00 132 ASN A CA 1
ATOM 1046 C C . ASN A 1 132 ? -7.905 5.573 -9.194 1.00 98.00 132 ASN A C 1
ATOM 1048 O O . ASN A 1 132 ? -7.857 5.129 -10.338 1.00 98.00 132 ASN A O 1
ATOM 1052 N N . ASP A 1 133 ? -7.722 6.865 -8.946 1.00 97.25 133 ASP A N 1
ATOM 1053 C CA . ASP A 1 133 ? -7.563 7.927 -9.942 1.00 97.25 133 ASP A CA 1
ATOM 1054 C C . ASP A 1 133 ? -6.206 8.649 -9.851 1.00 97.25 133 ASP A C 1
ATOM 1056 O O . ASP A 1 133 ? -5.979 9.636 -10.553 1.00 97.25 133 ASP A O 1
ATOM 1060 N N . ILE A 1 134 ? -5.280 8.176 -9.011 1.00 97.44 134 ILE A N 1
ATOM 1061 C CA . ILE A 1 134 ? -3.907 8.691 -8.974 1.00 97.44 134 ILE A CA 1
ATOM 1062 C C . ILE A 1 134 ? -3.131 8.052 -10.123 1.00 97.44 134 ILE A C 1
ATOM 1064 O O . ILE A 1 134 ? -3.059 6.832 -10.233 1.00 97.44 134 ILE A O 1
ATOM 1068 N N . LYS A 1 135 ? -2.555 8.880 -10.997 1.00 96.56 135 LYS A N 1
ATOM 1069 C CA . LYS A 1 135 ? -1.778 8.406 -12.149 1.00 96.56 135 LYS A CA 1
ATOM 1070 C C . LYS A 1 135 ? -0.551 7.615 -11.692 1.00 96.56 135 LYS A C 1
ATOM 1072 O O . LYS A 1 135 ? 0.124 8.018 -10.747 1.00 96.56 135 LYS A O 1
ATOM 1077 N N . ASP A 1 136 ? -0.240 6.537 -12.405 1.00 96.12 136 ASP A N 1
ATOM 1078 C CA . ASP A 1 136 ? 0.967 5.753 -12.152 1.00 96.12 136 ASP A CA 1
ATOM 1079 C C . ASP A 1 136 ? 2.222 6.602 -12.403 1.00 96.12 136 ASP A C 1
ATOM 1081 O O . ASP A 1 136 ? 2.336 7.315 -13.407 1.00 96.12 136 ASP A O 1
ATOM 1085 N N . TYR A 1 137 ? 3.179 6.543 -11.478 1.00 94.31 137 TYR A N 1
ATOM 1086 C CA . TYR A 1 137 ? 4.365 7.381 -11.565 1.00 94.31 137 TYR A CA 1
ATOM 1087 C C . TYR A 1 137 ? 5.351 6.850 -12.611 1.00 94.31 137 TYR A C 1
ATOM 1089 O O . TYR A 1 137 ? 5.965 5.795 -12.452 1.00 94.31 137 TYR A O 1
ATOM 1097 N N . HIS A 1 138 ? 5.558 7.635 -13.668 1.00 91.81 138 HIS A N 1
ATOM 1098 C CA . HIS A 1 138 ? 6.392 7.285 -14.821 1.00 91.81 138 HIS A CA 1
ATOM 1099 C C . HIS A 1 138 ? 7.895 7.104 -14.529 1.00 91.81 138 HIS A C 1
ATOM 1101 O O . HIS A 1 138 ? 8.627 6.777 -15.455 1.00 91.81 138 HIS A O 1
ATOM 1107 N N . ARG A 1 139 ? 8.370 7.343 -13.294 1.00 90.38 139 ARG A N 1
ATOM 1108 C CA . ARG A 1 139 ? 9.773 7.146 -12.863 1.00 90.38 139 ARG A CA 1
ATOM 1109 C C . ARG A 1 139 ? 9.891 6.145 -11.709 1.00 90.38 139 ARG A C 1
ATOM 1111 O O . ARG A 1 139 ? 10.718 6.325 -10.812 1.00 90.38 139 ARG A O 1
ATOM 1118 N N . ALA A 1 140 ? 9.059 5.102 -11.716 1.00 85.19 140 ALA A N 1
ATOM 1119 C CA . ALA A 1 140 ? 9.147 3.993 -10.765 1.00 85.19 140 ALA A CA 1
ATOM 1120 C C . ALA A 1 140 ? 10.592 3.465 -10.634 1.00 85.19 140 ALA A C 1
ATOM 1122 O O . ALA A 1 140 ? 11.377 3.561 -11.568 1.00 85.19 140 ALA A O 1
ATOM 1123 N N . GLY A 1 141 ? 10.979 2.929 -9.474 1.00 82.38 141 GLY A N 1
ATOM 1124 C CA . GLY A 1 141 ? 12.292 2.288 -9.293 1.00 82.38 141 GLY A CA 1
ATOM 1125 C C . GLY A 1 141 ? 13.520 3.215 -9.276 1.00 82.38 141 GLY A C 1
ATOM 1126 O O . GLY A 1 141 ? 14.636 2.715 -9.159 1.00 82.38 141 GLY A O 1
ATOM 1127 N N . MET A 1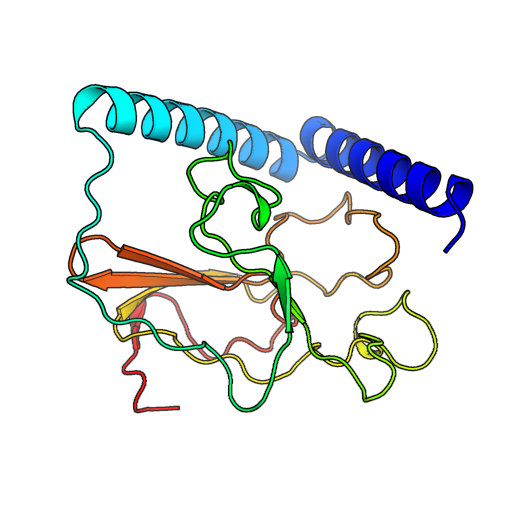 142 ? 13.343 4.538 -9.364 1.00 84.19 142 MET A N 1
ATOM 1128 C CA . MET A 1 142 ? 14.438 5.521 -9.275 1.00 84.19 142 MET A CA 1
ATOM 1129 C C . MET A 1 142 ? 14.709 6.011 -7.844 1.00 84.19 142 MET A C 1
ATOM 1131 O O . MET A 1 142 ? 15.611 6.810 -7.640 1.00 84.19 142 MET A 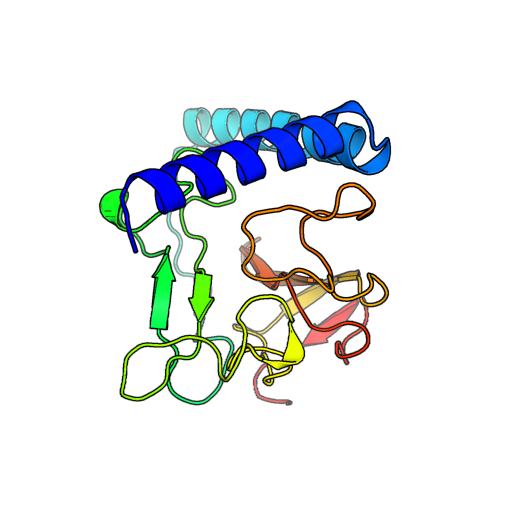O 1
ATOM 1135 N N . GLY A 1 143 ? 13.904 5.585 -6.864 1.00 84.12 143 GLY A N 1
ATOM 1136 C CA . GLY A 1 143 ? 13.957 6.108 -5.495 1.00 84.12 143 GLY A CA 1
ATOM 1137 C C . GLY A 1 143 ? 13.454 7.544 -5.353 1.00 84.12 143 GLY A C 1
ATOM 1138 O O . GLY A 1 143 ? 13.529 8.092 -4.271 1.00 84.12 143 GLY A O 1
ATOM 1139 N N . TRP A 1 144 ? 12.909 8.151 -6.407 1.00 91.75 144 TRP A N 1
ATOM 1140 C CA . TRP A 1 144 ? 12.320 9.486 -6.351 1.00 91.75 144 TRP A CA 1
ATOM 1141 C C . TRP A 1 144 ? 10.801 9.383 -6.186 1.00 91.75 144 TRP A C 1
ATOM 1143 O O . TRP A 1 144 ? 10.143 8.709 -6.978 1.00 91.75 144 TRP A O 1
ATOM 1153 N N . VAL A 1 145 ? 10.238 10.052 -5.182 1.00 91.62 145 VAL A N 1
ATOM 1154 C CA . VAL A 1 145 ? 8.786 10.145 -4.973 1.00 91.62 145 VAL A CA 1
ATOM 1155 C C . VAL A 1 145 ? 8.178 11.190 -5.908 1.00 91.62 145 VAL A C 1
ATOM 1157 O O . VAL A 1 145 ? 8.756 12.254 -6.133 1.00 91.62 145 VAL A O 1
ATOM 1160 N N . ASP A 1 146 ? 6.980 10.924 -6.435 1.00 94.56 146 ASP A N 1
ATOM 1161 C CA . ASP A 1 146 ? 6.227 11.940 -7.170 1.00 94.56 146 ASP A CA 1
ATOM 1162 C C . ASP A 1 146 ? 5.839 13.105 -6.250 1.00 94.56 146 ASP A C 1
ATOM 1164 O O . ASP A 1 146 ? 4.854 13.041 -5.520 1.00 94.56 146 ASP A O 1
ATOM 1168 N N . ILE A 1 147 ? 6.579 14.210 -6.323 1.00 95.56 147 ILE A N 1
ATOM 1169 C CA . ILE A 1 147 ? 6.328 15.407 -5.508 1.00 95.56 147 ILE A CA 1
ATOM 1170 C C . ILE A 1 147 ? 4.950 16.041 -5.763 1.00 95.56 147 ILE A C 1
ATOM 1172 O O . ILE A 1 147 ? 4.498 16.875 -4.977 1.00 95.56 147 ILE A O 1
ATOM 1176 N N . LYS A 1 148 ? 4.259 15.660 -6.845 1.00 95.56 148 LYS A N 1
ATOM 1177 C CA . LYS A 1 148 ? 2.910 16.133 -7.171 1.00 95.56 148 LYS A CA 1
ATOM 1178 C C . LYS A 1 148 ? 1.812 15.171 -6.728 1.00 95.56 148 LYS A C 1
ATOM 1180 O O . LYS A 1 148 ? 0.644 15.542 -6.837 1.00 95.56 148 LYS A O 1
ATOM 1185 N N . THR A 1 149 ? 2.140 13.971 -6.237 1.00 96.38 149 THR A N 1
ATOM 1186 C CA . THR A 1 149 ? 1.099 13.023 -5.822 1.00 96.38 149 THR A CA 1
ATOM 1187 C C . THR A 1 149 ? 0.241 13.634 -4.710 1.00 96.38 149 THR A C 1
ATOM 1189 O O . THR A 1 149 ? 0.787 14.230 -3.778 1.00 96.38 149 THR A O 1
ATOM 1192 N N . PRO A 1 150 ? -1.095 13.519 -4.767 1.00 96.94 150 PRO A N 1
ATOM 1193 C CA . PRO A 1 150 ? -1.949 13.937 -3.662 1.00 96.94 150 PRO A CA 1
ATOM 1194 C C . PRO A 1 150 ? -1.942 12.926 -2.504 1.00 96.94 150 PRO A C 1
ATOM 1196 O O . PRO A 1 150 ? -2.437 13.237 -1.427 1.00 96.94 150 PRO A O 1
ATOM 1199 N N . ASP A 1 151 ? -1.417 11.713 -2.712 1.00 96.44 151 ASP A N 1
ATOM 1200 C CA . ASP A 1 151 ? -1.324 10.681 -1.678 1.00 96.44 151 ASP A CA 1
ATOM 1201 C C . ASP A 1 151 ? -0.118 9.769 -1.928 1.00 96.44 151 ASP A C 1
ATOM 1203 O O . ASP A 1 151 ? 0.015 9.183 -3.008 1.00 96.44 151 ASP A O 1
ATOM 1207 N N . ILE A 1 152 ? 0.761 9.619 -0.935 1.00 93.81 152 ILE A N 1
ATOM 1208 C CA . ILE A 1 152 ? 1.967 8.784 -1.063 1.00 93.81 152 ILE A CA 1
ATOM 1209 C C . ILE A 1 152 ? 1.647 7.291 -1.218 1.00 93.81 152 ILE A C 1
ATOM 1211 O O . ILE A 1 152 ? 2.441 6.539 -1.778 1.00 93.81 152 ILE A O 1
ATOM 1215 N N . ARG A 1 153 ? 0.461 6.853 -0.780 1.00 95.00 153 ARG A N 1
ATOM 1216 C CA . ARG A 1 153 ? -0.002 5.467 -0.945 1.00 95.00 153 ARG A CA 1
ATOM 1217 C C . ARG A 1 153 ? -0.294 5.123 -2.409 1.00 95.00 153 ARG A C 1
ATOM 1219 O O . ARG A 1 153 ? -0.414 3.945 -2.731 1.00 95.00 153 ARG A O 1
ATOM 1226 N N . GLY A 1 154 ? -0.413 6.115 -3.297 1.00 96.69 154 GLY A N 1
ATOM 1227 C CA . GLY A 1 154 ? -0.889 5.917 -4.668 1.00 96.69 154 GLY A CA 1
ATOM 1228 C C . GLY A 1 154 ? -2.355 5.484 -4.687 1.00 96.69 154 GLY A C 1
ATOM 1229 O O . GLY A 1 154 ? -3.136 5.906 -3.837 1.00 96.69 154 GLY A O 1
ATOM 1230 N N . ASN A 1 155 ? -2.747 4.634 -5.636 1.00 98.12 155 ASN A N 1
ATOM 1231 C CA . ASN A 1 155 ? -4.071 4.012 -5.584 1.00 98.12 155 ASN A CA 1
ATOM 1232 C C . ASN A 1 155 ? -4.090 2.930 -4.508 1.00 98.12 155 ASN A C 1
ATOM 1234 O O . ASN A 1 155 ? -3.141 2.150 -4.382 1.00 98.12 155 ASN A O 1
ATOM 1238 N N . TYR A 1 156 ? -5.166 2.886 -3.729 1.00 98.31 156 TYR A N 1
ATOM 1239 C CA . TYR A 1 156 ? -5.258 2.000 -2.579 1.00 98.31 156 TYR A CA 1
ATOM 1240 C C . TYR A 1 156 ? -6.681 1.543 -2.285 1.00 98.31 156 TYR A C 1
ATOM 1242 O O . TYR A 1 156 ? -7.662 2.173 -2.686 1.00 98.31 156 TYR A O 1
ATOM 1250 N N . VAL A 1 157 ? -6.769 0.468 -1.506 1.00 98.38 157 VAL A N 1
ATOM 1251 C CA . VAL A 1 157 ? -7.998 -0.029 -0.883 1.00 98.38 157 VAL A CA 1
ATOM 1252 C C . VAL A 1 157 ? -7.736 -0.219 0.607 1.00 98.38 157 VAL A C 1
ATOM 1254 O O . VAL A 1 157 ? -6.718 -0.798 0.986 1.00 98.38 157 VAL A O 1
ATOM 1257 N N . VAL A 1 158 ? -8.654 0.247 1.452 1.00 97.75 158 VAL A N 1
ATOM 1258 C CA . VAL A 1 158 ? -8.684 -0.087 2.880 1.00 97.75 158 VAL A CA 1
ATOM 1259 C C . VAL A 1 158 ? -9.909 -0.944 3.154 1.00 97.75 158 VAL A C 1
ATOM 1261 O O . VAL A 1 158 ? -11.040 -0.516 2.905 1.00 97.75 158 VAL A O 1
ATOM 1264 N N . ILE A 1 159 ? -9.689 -2.139 3.693 1.00 97.12 159 ILE A N 1
ATOM 1265 C CA . ILE A 1 159 ? -10.751 -3.061 4.099 1.00 97.12 159 ILE A CA 1
ATOM 1266 C C . ILE A 1 159 ? -10.767 -3.127 5.622 1.00 97.12 159 ILE A C 1
ATOM 1268 O O . ILE A 1 159 ? -9.724 -3.309 6.248 1.00 97.12 159 ILE A O 1
ATOM 1272 N N . ARG A 1 160 ? -11.950 -2.963 6.215 1.00 95.44 160 ARG A N 1
ATOM 1273 C CA . ARG A 1 160 ? -12.208 -3.255 7.625 1.00 95.44 160 ARG A CA 1
ATOM 1274 C C . ARG A 1 160 ? -12.697 -4.691 7.750 1.00 95.44 160 ARG A C 1
ATOM 1276 O O . ARG A 1 160 ? -13.671 -5.056 7.096 1.00 95.44 160 ARG A O 1
ATOM 1283 N N . HIS A 1 161 ? -12.053 -5.442 8.623 1.00 93.50 161 HIS A N 1
ATOM 1284 C CA . HIS A 1 161 ? -12.387 -6.814 8.984 1.00 93.50 161 HIS A CA 1
ATOM 1285 C C . HIS A 1 161 ? -12.993 -6.846 10.394 1.00 93.50 161 HIS A C 1
ATOM 1287 O O . HIS A 1 161 ? -13.153 -5.802 11.044 1.00 93.50 161 HIS A O 1
ATOM 1293 N N . ASP A 1 162 ? -13.298 -8.044 10.878 1.00 89.06 162 ASP A N 1
ATOM 1294 C CA . ASP A 1 162 ? -13.755 -8.257 12.248 1.00 89.06 162 ASP A CA 1
ATOM 1295 C C . ASP A 1 162 ? -12.698 -7.845 13.288 1.00 89.06 162 ASP A C 1
ATOM 1297 O O . ASP A 1 162 ? -11.534 -7.561 12.975 1.00 89.06 162 ASP A O 1
ATOM 1301 N N . SER A 1 163 ? -13.131 -7.723 14.546 1.00 84.69 163 SER A N 1
ATOM 1302 C CA . SER A 1 163 ? -12.279 -7.355 15.691 1.00 84.69 163 SER A CA 1
ATOM 1303 C C . SER A 1 163 ? -11.484 -6.049 15.510 1.00 84.69 163 SER A C 1
ATOM 1305 O O . SER A 1 163 ? -10.425 -5.847 16.106 1.00 84.69 163 SER A O 1
ATOM 1307 N N . GLY A 1 164 ? -11.980 -5.132 14.670 1.00 85.62 164 GLY A N 1
ATOM 1308 C CA . GLY A 1 164 ? -11.335 -3.843 14.414 1.00 85.62 164 GLY A CA 1
ATOM 1309 C C . GLY A 1 164 ? -10.007 -3.944 13.655 1.00 85.62 164 GLY A C 1
ATOM 1310 O O . GLY A 1 164 ? -9.176 -3.040 13.769 1.00 85.62 164 GLY A O 1
ATOM 1311 N N . ARG A 1 165 ? -9.785 -5.026 12.898 1.00 88.88 165 ARG A N 1
ATOM 1312 C CA . ARG A 1 165 ? -8.618 -5.185 12.020 1.00 88.88 165 ARG A CA 1
ATOM 1313 C C . ARG A 1 165 ? -8.838 -4.488 10.681 1.00 88.88 165 ARG A C 1
ATOM 1315 O O . ARG A 1 165 ? -9.956 -4.390 10.183 1.00 88.88 165 ARG A O 1
ATOM 1322 N N . TYR A 1 166 ? -7.748 -4.011 10.091 1.00 93.31 166 TYR A N 1
ATOM 1323 C CA . TYR A 1 166 ? -7.763 -3.334 8.799 1.00 93.31 166 TYR A CA 1
ATOM 1324 C C . TYR A 1 166 ? -6.617 -3.845 7.936 1.00 93.31 166 TYR A C 1
ATOM 1326 O O . TYR A 1 166 ? -5.515 -4.050 8.440 1.00 93.31 166 TYR A O 1
ATOM 1334 N N . THR A 1 167 ? -6.862 -3.987 6.638 1.00 95.19 167 THR A N 1
ATOM 1335 C CA . THR A 1 167 ? -5.807 -4.160 5.636 1.00 95.19 167 THR A CA 1
ATOM 1336 C C . THR A 1 167 ? -5.767 -2.946 4.721 1.00 95.19 167 THR A C 1
ATOM 1338 O O . THR A 1 167 ? -6.806 -2.406 4.338 1.00 95.19 167 THR A O 1
ATOM 1341 N N . LEU A 1 168 ? -4.555 -2.501 4.395 1.00 96.81 168 LEU A N 1
ATOM 1342 C CA . LEU A 1 168 ? -4.282 -1.477 3.394 1.00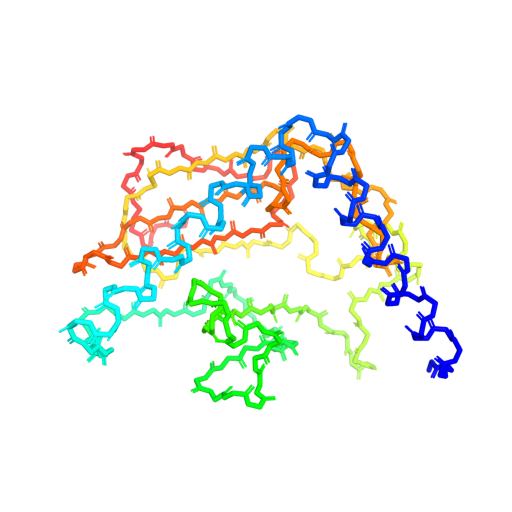 96.81 168 LEU A CA 1
ATOM 1343 C C . LEU A 1 168 ? -3.519 -2.138 2.247 1.00 96.81 168 LEU A C 1
ATOM 1345 O O . LEU A 1 168 ? -2.431 -2.668 2.454 1.00 96.81 168 LEU A O 1
ATOM 1349 N N . TYR A 1 169 ? -4.073 -2.050 1.045 1.00 97.81 169 TYR A N 1
ATOM 1350 C CA . TYR A 1 169 ? -3.402 -2.413 -0.200 1.00 97.81 169 TYR A CA 1
ATOM 1351 C C . TYR A 1 169 ? -3.014 -1.109 -0.876 1.00 97.81 169 TYR A C 1
ATOM 1353 O O . TYR A 1 169 ? -3.905 -0.332 -1.207 1.00 97.81 169 TYR A O 1
ATOM 1361 N N . ALA A 1 170 ? -1.720 -0.843 -1.026 1.00 97.25 170 ALA A N 1
ATOM 1362 C CA . ALA A 1 170 ? -1.196 0.403 -1.582 1.00 97.25 170 ALA A CA 1
ATOM 1363 C C . ALA A 1 170 ? -0.475 0.159 -2.915 1.00 97.25 170 ALA A C 1
ATOM 1365 O O . ALA A 1 170 ? -0.216 -0.982 -3.294 1.00 97.25 170 ALA A O 1
ATOM 1366 N N . HIS A 1 171 ? -0.144 1.248 -3.610 1.00 96.12 171 HIS A N 1
ATOM 1367 C CA . HIS A 1 171 ? 0.610 1.248 -4.866 1.00 96.12 171 HIS A CA 1
ATOM 1368 C C . HIS A 1 171 ? -0.048 0.423 -5.986 1.00 96.12 171 HIS A C 1
ATOM 1370 O O . HIS A 1 171 ? 0.633 -0.165 -6.827 1.00 96.12 171 HIS A O 1
ATOM 1376 N N . LEU A 1 172 ? -1.385 0.384 -6.003 1.00 97.94 172 LEU A N 1
ATOM 1377 C CA . LEU A 1 172 ? -2.159 -0.293 -7.039 1.00 97.94 172 LEU A CA 1
ATOM 1378 C C . LEU A 1 172 ? -2.127 0.508 -8.352 1.00 97.94 172 LEU A C 1
ATOM 1380 O O . LEU A 1 172 ? -1.989 1.736 -8.353 1.00 97.94 172 LEU A O 1
ATOM 1384 N N . LYS A 1 173 ? -2.283 -0.197 -9.475 1.00 97.94 173 LYS A N 1
ATOM 1385 C CA . LYS A 1 173 ? -2.312 0.409 -10.810 1.00 97.94 173 LYS A CA 1
ATOM 1386 C C . LYS A 1 173 ? -3.508 1.358 -10.952 1.00 97.94 173 LYS A C 1
ATOM 1388 O O . LYS A 1 173 ? -4.622 1.035 -10.534 1.00 97.94 173 LYS A O 1
ATOM 1393 N N . ALA A 1 174 ? -3.294 2.509 -11.583 1.00 97.88 174 ALA A N 1
ATOM 1394 C CA . ALA A 1 174 ? -4.356 3.472 -11.851 1.00 97.88 174 ALA A CA 1
ATOM 1395 C C . ALA A 1 174 ? -5.514 2.841 -12.642 1.00 97.88 174 ALA A C 1
ATOM 1397 O O . ALA A 1 174 ? -5.312 2.148 -13.643 1.00 97.88 174 ALA A O 1
ATOM 1398 N N . GLY A 1 175 ? -6.745 3.081 -12.190 1.00 97.50 175 GLY A N 1
ATOM 1399 C CA . GLY A 1 175 ? -7.958 2.577 -12.829 1.00 97.50 175 GLY A CA 1
ATOM 1400 C C . GLY A 1 175 ? -8.200 1.070 -12.692 1.00 97.50 175 GLY A C 1
ATOM 1401 O O . GLY A 1 175 ? -9.204 0.593 -13.214 1.00 97.50 175 GLY A O 1
ATOM 1402 N N . SER A 1 176 ? -7.350 0.301 -11.998 1.00 97.25 176 SER A N 1
ATOM 1403 C CA . SER A 1 176 ? -7.493 -1.162 -11.929 1.00 97.25 176 SER A CA 1
ATOM 1404 C C . SER A 1 176 ? -8.380 -1.661 -10.787 1.00 97.25 176 SER A C 1
ATOM 1406 O O . SER A 1 176 ? -8.733 -2.838 -10.766 1.00 97.25 176 SER A O 1
ATOM 1408 N N . ILE A 1 177 ? -8.722 -0.816 -9.810 1.00 97.00 177 ILE A N 1
ATOM 1409 C CA . ILE A 1 177 ? -9.512 -1.235 -8.645 1.00 97.00 177 ILE A CA 1
ATOM 1410 C C . ILE A 1 177 ? -10.984 -1.429 -9.040 1.00 97.00 177 ILE A C 1
ATOM 1412 O O . ILE A 1 177 ? -11.658 -0.491 -9.464 1.00 97.00 177 ILE A O 1
ATOM 1416 N N . THR A 1 178 ? -11.500 -2.645 -8.849 1.00 93.50 178 THR A N 1
ATOM 1417 C CA . THR A 1 178 ? -12.871 -3.050 -9.224 1.00 93.50 178 THR A CA 1
ATOM 1418 C C . THR A 1 178 ? -13.890 -2.926 -8.083 1.00 93.50 178 THR A C 1
ATOM 1420 O O . THR A 1 178 ? -15.093 -3.123 -8.276 1.00 93.50 178 THR A O 1
ATOM 1423 N N . VAL A 1 179 ? -13.432 -2.610 -6.870 1.00 92.12 179 VAL A N 1
ATOM 1424 C CA . VAL A 1 179 ? -14.269 -2.479 -5.670 1.00 92.12 179 VAL A CA 1
ATOM 1425 C C . VAL A 1 179 ? -14.588 -1.015 -5.368 1.00 92.12 179 VAL A C 1
ATOM 1427 O O . VAL A 1 179 ? -13.819 -0.112 -5.687 1.00 92.12 179 VAL A O 1
ATOM 1430 N N . LYS A 1 180 ? -15.740 -0.775 -4.735 1.00 87.81 180 LYS A N 1
ATOM 1431 C CA . LYS A 1 180 ? -16.196 0.557 -4.312 1.00 87.81 180 LYS A CA 1
ATOM 1432 C C . LYS A 1 180 ? -16.329 0.603 -2.793 1.00 87.81 180 LYS A C 1
ATOM 1434 O O . LYS A 1 180 ? -16.506 -0.433 -2.156 1.00 87.81 180 LYS A O 1
ATOM 1439 N N . LYS A 1 181 ? -16.280 1.805 -2.216 1.00 87.06 181 LYS A N 1
ATOM 1440 C CA . LYS A 1 181 ? -16.560 2.024 -0.791 1.00 87.06 181 LYS A CA 1
ATOM 1441 C C . LYS A 1 181 ? -17.922 1.431 -0.403 1.00 87.06 181 LYS A C 1
ATOM 1443 O O . LYS A 1 181 ? -18.849 1.445 -1.208 1.00 87.06 181 LYS A O 1
ATOM 1448 N N . ALA A 1 182 ? -18.015 0.916 0.821 1.00 85.88 182 ALA A N 1
ATOM 1449 C CA . ALA A 1 182 ? -19.155 0.187 1.381 1.00 85.88 182 ALA A CA 1
ATOM 1450 C C . ALA A 1 182 ? -19.490 -1.156 0.698 1.00 85.88 182 ALA A C 1
ATOM 1452 O O . ALA A 1 182 ? -20.455 -1.808 1.088 1.00 85.88 182 ALA A O 1
ATOM 1453 N N . LYS A 1 183 ? -18.687 -1.623 -0.270 1.00 83.50 183 LYS A N 1
ATOM 1454 C CA . LYS A 1 183 ? -18.821 -2.981 -0.811 1.00 83.50 183 LYS A CA 1
ATOM 1455 C C . LYS A 1 183 ? -18.412 -3.999 0.257 1.00 83.50 183 LYS A C 1
ATOM 1457 O O . LYS A 1 183 ? -17.300 -3.923 0.785 1.00 83.50 183 LYS A O 1
ATOM 1462 N N . LEU A 1 184 ? -19.304 -4.948 0.536 1.00 84.38 184 LEU A N 1
ATOM 1463 C CA . LEU A 1 184 ? -18.979 -6.164 1.277 1.00 84.38 184 LEU A CA 1
ATOM 1464 C C . LEU A 1 184 ? -18.172 -7.090 0.363 1.00 84.38 184 LEU A C 1
ATOM 1466 O O . LEU A 1 184 ? -18.564 -7.348 -0.778 1.00 84.38 184 LEU A O 1
ATOM 1470 N N . LEU A 1 185 ? -17.041 -7.561 0.864 1.00 80.31 185 LEU A N 1
ATOM 1471 C CA . LEU A 1 185 ? -16.154 -8.484 0.184 1.00 80.31 185 LEU A CA 1
ATOM 1472 C C . LEU A 1 185 ? -16.171 -9.813 0.920 1.00 80.31 185 LEU A C 1
ATOM 1474 O O . LEU A 1 185 ? -15.926 -9.869 2.122 1.00 80.31 185 LEU A O 1
ATOM 1478 N N . SER A 1 186 ? -16.445 -10.860 0.154 1.00 80.06 186 SER A N 1
ATOM 1479 C CA . SER A 1 186 ? -16.148 -12.233 0.527 1.00 80.06 186 SER A CA 1
ATOM 1480 C C . SER A 1 186 ? -15.010 -12.673 -0.375 1.00 80.06 186 SER A C 1
ATOM 1482 O O . SER A 1 186 ? -15.125 -12.562 -1.596 1.00 80.06 186 SER A O 1
ATOM 1484 N N . ARG A 1 187 ? -13.906 -13.114 0.218 1.00 74.81 187 ARG A N 1
ATOM 1485 C CA . ARG A 1 187 ? -12.705 -13.569 -0.479 1.00 74.81 187 ARG A CA 1
ATOM 1486 C C . ARG A 1 187 ? -13.030 -14.628 -1.532 1.00 74.81 187 ARG A C 1
ATOM 1488 O O . ARG A 1 187 ? -12.424 -14.619 -2.599 1.00 74.81 187 ARG A O 1
ATOM 1495 N N . ASP A 1 188 ? -13.993 -15.502 -1.251 1.00 71.19 188 ASP A N 1
ATOM 1496 C CA . ASP A 1 188 ? -14.384 -16.600 -2.142 1.00 71.19 188 ASP A CA 1
ATOM 1497 C C . ASP A 1 188 ? -15.083 -16.117 -3.425 1.00 71.19 188 ASP A C 1
ATOM 1499 O O . ASP A 1 188 ? -15.293 -16.889 -4.361 1.00 71.19 188 ASP A O 1
ATOM 1503 N N . ARG A 1 189 ? -15.415 -14.822 -3.510 1.00 56.53 189 ARG A N 1
ATOM 1504 C CA . ARG A 1 189 ? -15.956 -14.173 -4.705 1.00 56.53 189 ARG A CA 1
ATOM 1505 C C . ARG A 1 189 ? -14.903 -13.229 -5.291 1.00 56.53 189 ARG A C 1
ATOM 1507 O O . ARG A 1 189 ? -14.725 -12.120 -4.790 1.00 56.53 189 ARG A O 1
ATOM 1514 N N . LYS A 1 190 ? -14.205 -13.707 -6.331 1.00 45.72 190 LYS A N 1
ATOM 1515 C CA . LYS A 1 190 ? -13.197 -12.947 -7.096 1.00 45.72 190 LYS A CA 1
ATOM 1516 C C . LYS A 1 190 ? -13.747 -11.622 -7.639 1.00 45.72 190 LYS A C 1
ATOM 1518 O O . LYS A 1 190 ? -14.925 -11.593 -8.063 1.00 45.72 190 LYS A O 1
#

Secondary structure (DSSP, 8-state):
--HHHHHHHHHHHHHHHHHHHHHSHHHHHHHHHHHHHHHHHHHHHHHH-------S----SSSS--EEEE-SSSGGG-S-TTSTTTTT--EEE---TTS-SBSS-TTSGGGBTTTT-----SSSEEEEEEE--SPP-TTTTSS---TT-S-TT-EEEEEE-GGG-EEEEEEEPTT-----TT-EE-TT--

Sequence (190 aa):
MSFVTSLKILFEYFLSVFIWSFLNPFGLVQTLRQTVGQYIAISRSVVKGVMYDDTVTFVLPFEGTWKVANGGIRKQTSHSWDIVGQRYAYDFVVVDDAGKTYRGSSNRPENHLAFGKPILAASDGIVVDVRNDIKDYHRAGMGWVDIKTPDIRGNYVVIRHDSGRYTLYAHLKAGSITVKKAKLLSRDRK

Radius of gyration: 17.5 Å; chains: 1; bounding box: 47×40×48 Å

Foldseek 3Di:
DDPVLVVVLVVQLVVQLVLLCPVPPLNVVVVVVQVVVQVVLVVCCVVPNDDDDPPFQFDFFADDDWDFCAFDPDQVRHPPCSRNVRNGPTDTADADPVRDQFDDDQQALVRGPPAPHHTAGRAWFFFADWDQAFAQHNGHPSSHQDSHTSDSQGTWTWGADPPRDIDIDGPHHHPNDPDDGGDTDHRVPD

pLDDT: mean 91.26, std 8.41, range [45.72, 98.38]